Protein AF-A0A2V8RZW5-F1 (afdb_monomer)

Nearest PDB structures (foldseek):
  9hmf-assembly1_K  TM=6.976E-01  e=3.929E-01  Campylobacter jejuni
  3ro2-assembly1_A  TM=6.732E-01  e=6.357E-01  Mus musculus
  4wnf-assembly1_A  TM=7.060E-01  e=2.117E+00  Homo sapiens
  4gyo-assembly3_B  TM=5.731E-01  e=1.923E+00  Bacillus subtilis subsp. subtilis str. 168

Radius of gyration: 29.84 Å; Cα contacts (8 Å, |Δi|>4): 258; chains: 1; bounding box: 108×41×45 Å

Mean predicted aligned error: 7.38 Å

Secondary structure (DSSP, 8-state):
--SSHHHHHHHHHHHHHHHHHHHHSSS---------PPPPHHHHHHHHHHHHHTT--SSHHHHHHHHHHHHSTTSHHHHHHHHHHHHHHHHHHHHHHHHH----HHHHHHHHHHHHHHHHHHTTSS--TTHHHHHHHHHHHHHHTT-HHHHHHHHHHHHHHTTT--EEEES-SS--S-GGG---EEEEHHHHHHHHHHHHHTT--HHHHHHHHHHHHHHHHHT--

Foldseek 3Di:
DPPVVVVVVVVVVVVVVVVVVVVVVVPPPDPPPPPPPDDDLVRLLVQLVVVLPVLDLDCRSVVSLVCSLVVPPQDPSVLVSLLSNLVSLQQSQVSCCPVVVDHDLVSLVSSLVSLVVSCVDVVPGDDCQCVLVSLLSNLLSCLVVVVLVVSLVSLVVSLVCCVVHQKDAPQASGDDPDPLRGLGDIDGSNVLSVVLVVCSVVPHHSVRSRVVSSVVSNVVSVVVD

Solvent-accessible surface area (backbone atoms only — not comparable to full-atom values): 12294 Å² total; per-residue (Å²): 142,74,76,72,64,64,58,56,57,61,52,51,56,55,53,54,53,56,54,57,58,59,61,63,68,68,76,70,70,75,87,67,71,77,76,76,73,77,77,50,55,66,58,40,38,52,54,16,52,51,39,58,70,65,74,60,76,68,62,61,30,53,53,32,19,53,47,25,36,69,77,33,65,93,38,72,48,18,53,51,24,38,48,50,47,13,52,43,28,43,42,43,32,37,51,34,36,71,77,67,72,39,84,50,73,64,30,34,52,50,13,37,53,33,28,48,54,36,45,73,52,27,73,83,37,88,84,45,88,52,51,30,47,37,28,51,52,35,23,52,37,25,34,70,70,69,37,54,69,59,18,49,56,32,33,56,52,24,48,64,38,19,82,82,34,49,62,31,79,37,51,46,89,61,72,68,93,52,75,88,58,56,49,67,45,77,40,52,33,50,62,53,34,52,54,51,46,50,42,51,78,70,70,54,48,51,84,51,42,53,60,52,51,44,54,49,51,42,52,57,48,64,77,74,110

pLDDT: mean 90.58, std 15.13, range [48.31, 98.75]

Structure (mmCIF, N/CA/C/O backbone):
data_AF-A0A2V8RZW5-F1
#
_entry.id   AF-A0A2V8RZW5-F1
#
loop_
_atom_site.group_PDB
_atom_site.id
_atom_site.type_symbol
_atom_site.label_atom_id
_atom_site.label_alt_id
_atom_site.label_comp_id
_atom_site.label_asym_id
_atom_site.label_entity_id
_atom_site.label_seq_id
_atom_site.pdbx_PDB_ins_code
_atom_site.Cartn_x
_atom_site.Cartn_y
_atom_site.Cartn_z
_atom_site.occupancy
_atom_site.B_iso_or_equiv
_atom_site.auth_seq_id
_atom_site.auth_comp_id
_atom_site.auth_asym_id
_atom_site.auth_atom_id
_atom_site.pdbx_PDB_model_num
ATOM 1 N N . MET A 1 1 ? 89.696 -27.498 -14.214 1.00 56.44 1 MET A N 1
ATOM 2 C CA . MET A 1 1 ? 88.328 -27.408 -13.646 1.00 56.44 1 MET A CA 1
ATOM 3 C C . MET A 1 1 ? 87.645 -26.038 -13.872 1.00 56.44 1 MET A C 1
ATOM 5 O O . MET A 1 1 ? 86.850 -25.627 -13.045 1.00 56.44 1 MET A O 1
ATOM 9 N N . LYS A 1 2 ? 87.909 -25.322 -14.988 1.00 55.09 2 LYS A N 1
ATOM 10 C CA . LYS A 1 2 ? 87.278 -24.015 -15.320 1.00 55.09 2 LYS A CA 1
ATOM 11 C C . LYS A 1 2 ? 86.393 -24.029 -16.583 1.00 55.09 2 LYS A C 1
ATOM 13 O O . LYS A 1 2 ? 85.731 -23.042 -16.864 1.00 55.09 2 LYS A O 1
ATOM 18 N N . LEU A 1 3 ? 86.350 -25.137 -17.332 1.00 48.31 3 LEU A N 1
ATOM 19 C CA . LEU A 1 3 ? 85.582 -25.226 -18.585 1.00 48.31 3 LEU A CA 1
ATOM 20 C C . LEU A 1 3 ? 84.109 -25.641 -18.407 1.00 48.31 3 LEU A C 1
ATOM 22 O O . LEU A 1 3 ? 83.312 -25.401 -19.306 1.00 48.31 3 LEU A O 1
ATOM 26 N N . GLN A 1 4 ? 83.716 -26.209 -17.260 1.00 49.88 4 GLN A N 1
ATOM 27 C CA . GLN A 1 4 ? 82.328 -26.642 -17.039 1.00 49.88 4 GLN A CA 1
ATOM 28 C C . GLN A 1 4 ? 81.383 -25.522 -16.565 1.00 49.88 4 GLN A C 1
ATOM 30 O O . GLN A 1 4 ? 80.179 -25.643 -16.766 1.00 49.88 4 GLN A O 1
ATOM 35 N N . SER A 1 5 ? 81.884 -24.405 -16.012 1.00 52.66 5 SER A N 1
ATOM 36 C CA . SER A 1 5 ? 80.999 -23.321 -15.545 1.00 52.66 5 SER A CA 1
ATOM 37 C C . SER A 1 5 ? 80.512 -22.399 -16.672 1.00 52.66 5 SER A C 1
ATOM 39 O O . SER A 1 5 ? 79.404 -21.882 -16.597 1.00 52.66 5 SER A O 1
ATOM 41 N N . GLN A 1 6 ? 81.274 -22.245 -17.763 1.00 54.97 6 GLN A N 1
ATOM 42 C CA . GLN A 1 6 ? 80.900 -21.343 -18.865 1.00 54.97 6 GLN A CA 1
ATOM 43 C C . GLN A 1 6 ? 79.816 -21.900 -19.805 1.00 54.97 6 GLN A C 1
ATOM 45 O O . GLN A 1 6 ? 79.172 -21.124 -20.512 1.00 54.97 6 GLN A O 1
ATOM 50 N N . GLN A 1 7 ? 79.585 -23.219 -19.832 1.00 54.03 7 GLN A N 1
ATOM 51 C CA . GLN A 1 7 ? 78.495 -23.795 -20.633 1.00 54.03 7 GLN A CA 1
ATOM 52 C C . GLN A 1 7 ? 77.131 -23.731 -19.929 1.00 54.03 7 GLN A C 1
ATOM 54 O O . GLN A 1 7 ? 76.115 -23.578 -20.605 1.00 54.03 7 GLN A O 1
ATOM 59 N N . LEU A 1 8 ? 77.096 -23.752 -18.592 1.00 52.41 8 LEU A N 1
ATOM 60 C CA . LEU A 1 8 ? 75.850 -23.640 -17.824 1.00 52.41 8 LEU A CA 1
ATOM 61 C C . LEU A 1 8 ? 75.234 -22.232 -17.906 1.00 52.41 8 LEU A C 1
ATOM 63 O O . LEU A 1 8 ? 74.021 -22.106 -18.073 1.00 52.41 8 LEU A O 1
ATOM 67 N N . GLU A 1 9 ? 76.051 -21.174 -17.910 1.00 50.31 9 GLU A N 1
ATOM 68 C CA . GLU A 1 9 ? 75.549 -19.793 -18.017 1.00 50.31 9 GLU A CA 1
ATOM 69 C C . GLU A 1 9 ? 74.939 -19.481 -19.394 1.00 50.31 9 GLU A C 1
ATOM 71 O O . GLU A 1 9 ? 73.949 -18.756 -19.495 1.00 50.31 9 GLU A O 1
ATOM 76 N N . ARG A 1 10 ? 75.459 -20.084 -20.472 1.00 52.94 10 ARG A N 1
ATOM 77 C CA . ARG A 1 10 ? 74.934 -19.860 -21.831 1.00 52.94 10 ARG A CA 1
ATOM 78 C C . ARG A 1 10 ? 73.592 -20.559 -22.079 1.00 52.94 10 ARG A C 1
ATOM 80 O O . ARG A 1 10 ? 72.799 -20.060 -22.879 1.00 52.94 10 ARG A O 1
ATOM 87 N N . CYS A 1 11 ? 73.311 -21.666 -21.385 1.00 51.44 11 CYS A N 1
ATOM 88 C CA . CYS A 1 11 ? 72.005 -22.333 -21.435 1.00 51.44 11 CYS A CA 1
ATOM 89 C C . CYS A 1 11 ? 70.936 -21.583 -20.625 1.00 51.44 11 CYS A C 1
ATOM 91 O O . CYS A 1 11 ? 69.806 -21.449 -21.094 1.00 51.44 11 CYS A O 1
ATOM 93 N N . ALA A 1 12 ? 71.293 -21.025 -19.463 1.00 54.59 12 ALA A N 1
ATOM 94 C CA . ALA A 1 12 ? 70.355 -20.291 -18.609 1.00 54.59 12 ALA A CA 1
ATOM 95 C C . ALA A 1 12 ? 69.818 -19.008 -19.274 1.00 54.59 12 ALA A C 1
ATOM 97 O O . ALA A 1 12 ? 68.619 -18.737 -19.226 1.00 54.59 12 ALA A O 1
ATOM 98 N N . VAL A 1 13 ? 70.675 -18.254 -19.973 1.00 55.78 13 VAL A N 1
ATOM 99 C CA . VAL A 1 13 ? 70.285 -16.994 -20.636 1.00 55.78 13 VAL A CA 1
ATOM 100 C C . VAL A 1 13 ? 69.329 -17.233 -21.816 1.00 55.78 13 VAL A C 1
ATOM 102 O O . VAL A 1 13 ? 68.396 -16.459 -22.024 1.00 55.78 13 VAL A O 1
ATOM 105 N N . ARG A 1 14 ? 69.503 -18.329 -22.571 1.00 54.22 14 ARG A N 1
ATOM 106 C CA . ARG A 1 14 ? 68.618 -18.670 -23.704 1.00 54.22 14 ARG A CA 1
ATOM 107 C C . ARG A 1 14 ? 67.254 -19.202 -23.253 1.00 54.22 14 ARG A C 1
ATOM 109 O O . ARG A 1 14 ? 66.258 -18.918 -23.914 1.00 54.22 14 ARG A O 1
ATOM 116 N N . LEU A 1 15 ? 67.193 -19.906 -22.119 1.00 53.22 15 LEU A N 1
ATOM 117 C CA . LEU A 1 15 ? 65.934 -20.379 -21.533 1.00 53.22 15 LEU A CA 1
ATOM 118 C C . LEU A 1 15 ? 65.092 -19.216 -20.975 1.00 53.22 15 LEU A C 1
ATOM 120 O O . LEU A 1 15 ? 63.878 -19.192 -21.165 1.00 53.22 15 LEU A O 1
ATOM 124 N N . PHE A 1 16 ? 65.732 -18.209 -20.366 1.00 54.81 16 PHE A N 1
ATOM 125 C CA . PHE A 1 16 ? 65.048 -17.010 -19.863 1.00 54.81 16 PHE A CA 1
ATOM 126 C C . PHE A 1 16 ? 64.481 -16.117 -20.980 1.00 54.81 16 PHE A C 1
ATOM 128 O O . PHE A 1 16 ? 63.370 -15.605 -20.849 1.00 54.81 16 PHE A O 1
ATOM 135 N N . LEU A 1 17 ? 65.191 -15.969 -22.104 1.00 54.22 17 LEU A N 1
ATOM 136 C CA . LEU A 1 17 ? 64.702 -15.200 -23.257 1.00 54.22 17 LEU A CA 1
ATOM 137 C C . LEU A 1 17 ? 63.527 -15.884 -23.976 1.00 54.22 17 LEU A C 1
ATOM 139 O O . LEU A 1 17 ? 62.598 -15.201 -24.402 1.00 54.22 17 LEU A O 1
ATOM 143 N N . ALA A 1 18 ? 63.514 -17.218 -24.058 1.00 54.03 18 ALA A N 1
ATOM 144 C CA . ALA A 1 18 ? 62.390 -17.957 -24.638 1.00 54.03 18 ALA A CA 1
ATOM 145 C C . ALA A 1 18 ? 61.124 -17.896 -23.757 1.00 54.03 18 ALA A C 1
ATOM 147 O O . ALA A 1 18 ? 60.017 -17.781 -24.285 1.00 54.03 18 ALA A O 1
ATOM 148 N N . LEU A 1 19 ? 61.273 -17.898 -22.425 1.00 53.72 19 LEU A N 1
ATOM 149 C CA . LEU A 1 19 ? 60.144 -17.747 -21.497 1.00 53.72 19 LEU A CA 1
ATOM 150 C C . LEU A 1 19 ? 59.543 -16.330 -21.532 1.00 53.72 19 LEU A C 1
ATOM 152 O O . LEU A 1 19 ? 58.326 -16.174 -21.449 1.00 53.72 19 LEU A O 1
ATOM 156 N N . ALA A 1 20 ? 60.377 -15.299 -21.705 1.00 54.19 20 ALA A N 1
ATOM 157 C CA . ALA A 1 20 ? 59.926 -13.908 -21.787 1.00 54.19 20 ALA A CA 1
ATOM 158 C C . ALA A 1 20 ? 59.124 -13.605 -23.069 1.00 54.19 20 ALA A C 1
ATOM 160 O O . ALA A 1 20 ? 58.205 -12.790 -23.035 1.00 54.19 20 ALA A O 1
ATOM 161 N N . VAL A 1 21 ? 59.423 -14.283 -24.184 1.00 54.19 21 VAL A N 1
ATOM 162 C CA . VAL A 1 21 ? 58.677 -14.134 -25.451 1.00 54.19 21 VAL A CA 1
ATOM 163 C C . VAL A 1 21 ? 57.368 -14.936 -25.447 1.00 54.19 21 VAL A C 1
ATOM 165 O O . VAL A 1 21 ? 56.387 -14.504 -26.048 1.00 54.19 21 VAL A O 1
ATOM 168 N N . LEU A 1 22 ? 57.292 -16.058 -24.719 1.00 50.09 22 LEU A N 1
ATOM 169 C CA . LEU A 1 22 ? 56.023 -16.780 -24.550 1.00 50.09 22 LEU A CA 1
ATOM 170 C C . LEU A 1 22 ? 55.043 -16.050 -23.612 1.00 50.09 22 LEU A C 1
ATOM 172 O O . LEU A 1 22 ? 53.833 -16.183 -23.781 1.00 50.09 22 LEU A O 1
ATOM 176 N N . LEU A 1 23 ? 55.539 -15.253 -22.655 1.00 49.91 23 LEU A N 1
ATOM 177 C CA . LEU A 1 23 ? 54.688 -14.489 -21.734 1.00 49.91 23 LEU A CA 1
ATOM 178 C C . LEU A 1 23 ? 54.050 -13.242 -22.374 1.00 49.91 23 LEU A C 1
ATOM 180 O O . LEU A 1 23 ? 53.004 -12.792 -21.912 1.00 49.91 23 LEU A O 1
ATOM 184 N N . THR A 1 24 ? 54.637 -12.681 -23.436 1.00 52.97 24 THR A N 1
ATOM 185 C CA . THR A 1 24 ? 54.107 -11.475 -24.100 1.00 52.97 24 THR A CA 1
ATOM 186 C C . THR A 1 24 ? 53.037 -11.767 -25.154 1.00 52.97 24 THR A C 1
ATOM 188 O O . THR A 1 24 ? 52.254 -10.877 -25.476 1.00 52.97 24 THR A O 1
ATOM 191 N N . LEU A 1 25 ? 52.925 -13.008 -25.643 1.00 50.97 25 LEU A N 1
ATOM 192 C CA . LEU A 1 25 ? 51.913 -13.398 -26.639 1.00 50.97 25 LEU A CA 1
ATOM 193 C C . LEU A 1 25 ? 50.563 -13.835 -26.038 1.00 50.97 25 LEU A C 1
ATOM 195 O O . LEU A 1 25 ? 49.585 -13.951 -26.770 1.00 50.97 25 LEU A O 1
ATOM 199 N N . VAL A 1 26 ? 50.468 -14.031 -24.717 1.00 54.16 26 VAL A N 1
ATOM 200 C CA . VAL A 1 26 ? 49.215 -14.447 -24.046 1.00 54.16 26 VAL A CA 1
ATOM 201 C C . VAL A 1 26 ? 48.355 -13.250 -23.594 1.00 54.16 26 VAL A C 1
ATOM 203 O O . VAL A 1 26 ? 47.183 -13.415 -23.267 1.00 54.16 26 VAL A O 1
ATOM 206 N N . VAL A 1 27 ? 48.875 -12.018 -23.652 1.00 56.91 27 VAL A N 1
ATOM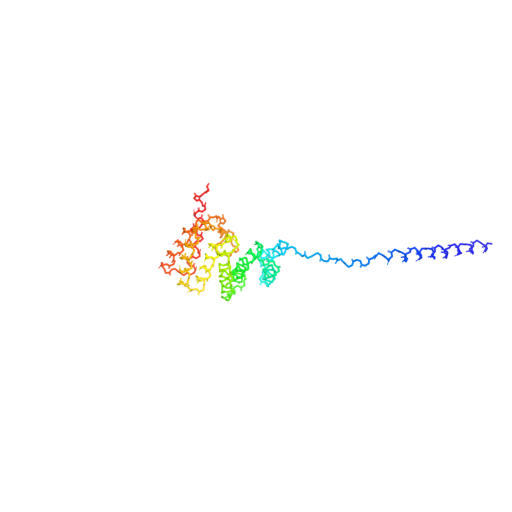 207 C CA . VAL A 1 27 ? 48.165 -10.793 -23.213 1.00 56.91 27 VAL A CA 1
ATOM 208 C C . VAL A 1 27 ? 47.617 -9.982 -24.401 1.00 56.91 27 VAL A C 1
ATOM 210 O O . VAL A 1 27 ? 47.544 -8.760 -24.366 1.00 56.91 27 VAL A O 1
ATOM 213 N N . GLN A 1 28 ? 47.219 -10.657 -25.482 1.00 57.69 28 GLN A N 1
ATOM 214 C CA . GLN A 1 28 ? 46.375 -10.075 -26.540 1.00 57.69 28 GLN A CA 1
ATOM 215 C C . GLN A 1 28 ? 44.994 -10.744 -26.593 1.00 57.69 28 GLN A C 1
ATOM 217 O O . GLN A 1 28 ? 44.350 -10.819 -27.640 1.00 57.69 28 GLN A O 1
ATOM 222 N N . GLY A 1 29 ? 44.520 -11.233 -25.442 1.00 61.03 29 GLY A N 1
ATOM 223 C CA . GLY A 1 29 ? 43.114 -11.567 -25.255 1.00 61.03 29 GLY A CA 1
ATOM 224 C C . GLY A 1 29 ? 42.285 -10.302 -25.442 1.00 61.03 29 GLY A C 1
ATOM 225 O O . GLY A 1 29 ? 42.377 -9.383 -24.637 1.00 61.03 29 GLY A O 1
ATOM 226 N N . ALA A 1 30 ? 41.540 -10.253 -26.544 1.00 62.03 30 ALA A N 1
ATOM 227 C CA . ALA A 1 30 ? 40.689 -9.149 -26.951 1.00 62.03 30 ALA A CA 1
ATOM 228 C C . ALA A 1 30 ? 39.976 -8.484 -25.760 1.00 62.03 30 ALA A C 1
ATOM 230 O O . ALA A 1 30 ? 39.208 -9.140 -25.053 1.00 62.03 30 ALA A O 1
ATOM 231 N N . ASP A 1 31 ? 40.178 -7.171 -25.605 1.00 64.31 31 ASP A N 1
ATOM 232 C CA . ASP A 1 31 ? 39.372 -6.267 -24.777 1.00 64.31 31 ASP A CA 1
ATOM 233 C C . ASP A 1 31 ? 37.932 -6.201 -25.319 1.00 64.31 31 ASP A C 1
ATOM 235 O O . ASP A 1 31 ? 37.429 -5.175 -25.789 1.00 64.31 31 ASP A O 1
ATOM 239 N N . ALA A 1 32 ? 37.224 -7.326 -25.282 1.00 70.38 32 ALA A N 1
ATOM 240 C CA . ALA A 1 32 ? 35.791 -7.360 -25.448 1.00 70.38 32 ALA A CA 1
ATOM 241 C C . ALA A 1 32 ? 35.204 -6.734 -24.184 1.00 70.38 32 ALA A C 1
ATOM 243 O O . ALA A 1 32 ? 34.908 -7.433 -23.214 1.00 70.38 32 ALA A O 1
ATOM 244 N N . LYS A 1 33 ? 35.065 -5.398 -24.186 1.00 76.94 33 LYS A N 1
ATOM 245 C CA . LYS A 1 33 ? 34.338 -4.661 -23.144 1.00 76.94 33 LYS A CA 1
ATOM 246 C C . LYS A 1 33 ? 33.058 -5.445 -22.865 1.00 76.94 33 LYS A C 1
ATOM 248 O O . LYS A 1 33 ? 32.258 -5.590 -23.798 1.00 76.94 33 LYS A O 1
ATOM 253 N N . PRO A 1 34 ? 32.864 -5.986 -21.649 1.00 75.25 34 PRO A N 1
ATOM 254 C CA . PRO A 1 34 ? 31.716 -6.825 -21.370 1.00 75.25 34 PRO A CA 1
ATOM 255 C C . PRO A 1 34 ? 30.477 -6.018 -21.737 1.00 75.25 34 PRO A C 1
ATOM 257 O O . PRO A 1 34 ? 30.227 -4.954 -21.164 1.00 75.25 34 PRO A O 1
ATOM 260 N N . ARG A 1 35 ? 29.738 -6.477 -22.757 1.00 78.12 35 ARG A N 1
ATOM 261 C CA . ARG A 1 35 ? 28.453 -5.878 -23.116 1.00 78.12 35 ARG A CA 1
ATOM 262 C C . ARG A 1 35 ? 27.588 -6.026 -21.876 1.00 78.12 35 ARG A C 1
ATOM 264 O O . ARG A 1 35 ? 27.104 -7.122 -21.600 1.00 78.12 35 ARG A O 1
ATOM 271 N N . LYS A 1 36 ? 27.435 -4.941 -21.110 1.00 84.69 36 LYS A N 1
ATOM 272 C CA . LYS A 1 36 ? 26.504 -4.882 -19.985 1.00 84.69 36 LYS A CA 1
ATOM 273 C C . LYS A 1 36 ? 25.130 -5.199 -20.561 1.00 84.69 36 LYS A C 1
ATOM 275 O O . LYS A 1 36 ? 24.532 -4.357 -21.232 1.00 84.69 36 LYS A O 1
ATOM 280 N N . ARG A 1 37 ? 24.678 -6.445 -20.389 1.00 89.38 37 ARG A N 1
ATOM 281 C CA . ARG A 1 37 ? 23.317 -6.839 -20.747 1.00 89.38 37 ARG A CA 1
ATOM 282 C C . ARG A 1 37 ? 22.394 -5.894 -19.987 1.00 89.38 37 ARG A C 1
ATOM 284 O O . ARG A 1 37 ? 22.541 -5.744 -18.775 1.00 89.38 37 ARG A O 1
ATOM 291 N N . ARG A 1 38 ? 21.516 -5.198 -20.713 1.00 92.75 38 ARG A N 1
ATOM 292 C CA . ARG A 1 38 ? 20.490 -4.364 -20.083 1.00 92.75 38 ARG A CA 1
ATOM 293 C C . ARG A 1 38 ? 19.627 -5.276 -19.213 1.00 92.75 38 ARG A C 1
ATOM 295 O O . ARG A 1 38 ? 19.296 -6.378 -19.648 1.00 92.75 38 ARG A O 1
ATOM 302 N N . ALA A 1 39 ? 19.321 -4.829 -17.999 1.00 95.50 39 ALA A N 1
ATOM 303 C CA . ALA A 1 39 ? 18.423 -5.557 -17.116 1.00 95.50 39 ALA A CA 1
ATOM 304 C C . ALA A 1 39 ? 17.040 -5.685 -17.772 1.00 95.50 39 ALA A C 1
ATOM 306 O O . ALA A 1 39 ? 16.607 -4.781 -18.491 1.00 95.50 39 ALA A O 1
ATOM 307 N N . THR A 1 40 ? 16.366 -6.810 -17.552 1.00 97.56 40 THR A N 1
ATOM 308 C CA . THR A 1 40 ? 14.957 -6.980 -17.935 1.00 97.56 40 THR A CA 1
ATOM 309 C C . THR A 1 40 ? 14.035 -6.324 -16.902 1.00 97.56 40 THR A C 1
ATOM 311 O O . THR A 1 40 ? 14.450 -6.095 -15.765 1.00 97.56 40 THR A O 1
ATOM 314 N N . ALA A 1 41 ? 12.770 -6.074 -17.265 1.00 97.75 41 ALA A N 1
ATOM 315 C CA . ALA A 1 41 ? 11.768 -5.520 -16.348 1.00 97.75 41 ALA A CA 1
ATOM 316 C C . ALA A 1 41 ? 11.650 -6.347 -15.055 1.00 97.75 41 ALA A C 1
ATOM 318 O O . ALA A 1 41 ? 11.767 -5.800 -13.958 1.00 97.75 41 ALA A O 1
ATOM 319 N N . GLY A 1 42 ? 11.543 -7.675 -15.184 1.00 98.19 42 GLY A N 1
ATOM 320 C CA . GLY A 1 42 ? 11.510 -8.600 -14.049 1.00 98.19 42 GLY A CA 1
ATOM 321 C C . GLY A 1 42 ? 12.768 -8.560 -13.175 1.00 98.19 42 GLY A C 1
ATOM 322 O O . GLY A 1 42 ? 12.661 -8.576 -11.951 1.00 98.19 42 GLY A O 1
ATOM 323 N N . GLN A 1 43 ? 13.963 -8.443 -13.767 1.00 98.00 43 GLN A N 1
ATOM 324 C CA . GLN A 1 43 ? 15.205 -8.296 -12.993 1.00 98.00 43 GLN A CA 1
ATOM 325 C C . GLN A 1 43 ? 15.224 -6.981 -12.207 1.00 98.00 43 GLN A C 1
ATOM 327 O O . GLN A 1 43 ? 15.553 -6.981 -11.021 1.00 98.00 43 GLN A O 1
ATOM 332 N N . SER A 1 44 ? 14.840 -5.870 -12.838 1.00 98.31 44 SER A N 1
ATOM 333 C CA . SER A 1 44 ? 14.759 -4.567 -12.173 1.00 98.31 44 SER A CA 1
ATOM 334 C C . SER A 1 44 ? 13.711 -4.554 -11.056 1.00 98.31 44 SER A C 1
ATOM 336 O O . SER A 1 44 ? 13.993 -4.061 -9.964 1.00 98.31 44 SER A O 1
ATOM 338 N N . LEU A 1 45 ? 12.536 -5.153 -11.281 1.00 98.44 45 LEU A N 1
ATOM 339 C CA . LEU A 1 45 ? 11.507 -5.287 -10.250 1.00 98.44 45 LEU A CA 1
ATOM 340 C C . LEU A 1 45 ? 11.982 -6.159 -9.086 1.00 98.44 45 LEU A C 1
ATOM 342 O O . LEU A 1 45 ? 11.768 -5.793 -7.934 1.00 98.44 45 LEU A O 1
ATOM 346 N N . SER A 1 46 ? 12.668 -7.270 -9.359 1.00 98.25 46 SER A N 1
ATOM 347 C CA . SER A 1 46 ? 13.208 -8.141 -8.311 1.00 98.25 46 SER A CA 1
ATOM 348 C C . SER A 1 46 ? 14.178 -7.400 -7.389 1.00 98.25 46 SER A C 1
ATOM 350 O O . SER A 1 46 ? 14.146 -7.618 -6.180 1.00 98.25 46 SER A O 1
ATOM 352 N N . VAL A 1 47 ? 15.020 -6.514 -7.932 1.00 97.88 47 VAL A N 1
ATOM 353 C CA . VAL A 1 47 ? 15.917 -5.670 -7.124 1.00 97.88 47 VAL A CA 1
ATOM 354 C C . VAL A 1 47 ? 15.116 -4.676 -6.281 1.00 97.88 47 VAL A C 1
ATOM 356 O O . VAL A 1 47 ? 15.400 -4.514 -5.095 1.00 97.88 47 VAL A O 1
ATOM 359 N N . ALA A 1 48 ? 14.086 -4.048 -6.855 1.00 98.06 48 ALA A N 1
ATOM 360 C CA . ALA A 1 48 ? 13.223 -3.121 -6.124 1.00 98.06 48 ALA A CA 1
ATOM 361 C C . ALA A 1 48 ? 12.483 -3.806 -4.960 1.00 98.06 48 ALA A C 1
ATOM 363 O O . ALA A 1 48 ? 12.483 -3.298 -3.838 1.00 98.06 48 ALA A O 1
ATOM 364 N N . LEU A 1 49 ? 11.919 -4.993 -5.203 1.00 97.94 49 LEU A N 1
ATOM 365 C CA . LEU A 1 49 ? 11.235 -5.803 -4.192 1.00 97.94 49 LEU A CA 1
ATOM 366 C C . LEU A 1 49 ? 12.192 -6.306 -3.105 1.00 97.94 49 LEU A C 1
ATOM 368 O O . LEU A 1 49 ? 11.814 -6.351 -1.936 1.00 97.94 49 LEU A O 1
ATOM 372 N N . PHE A 1 50 ? 13.435 -6.645 -3.457 1.00 97.81 50 PHE A N 1
ATOM 373 C CA . PHE A 1 50 ? 14.460 -6.982 -2.469 1.00 97.81 50 PHE A CA 1
ATOM 374 C C . PHE A 1 50 ? 14.706 -5.813 -1.504 1.00 97.81 50 PHE A C 1
ATOM 376 O O . PHE A 1 50 ? 14.644 -6.003 -0.291 1.00 97.81 50 PHE A O 1
ATOM 383 N N . SER A 1 51 ? 14.896 -4.595 -2.024 1.00 97.31 51 SER A N 1
ATOM 384 C CA . SER A 1 51 ? 15.062 -3.393 -1.192 1.00 97.31 51 SER A CA 1
ATOM 385 C C . SER A 1 51 ? 13.809 -3.037 -0.385 1.00 97.31 51 SER A C 1
ATOM 387 O O . SER A 1 51 ? 13.917 -2.578 0.745 1.00 97.31 51 SER A O 1
ATOM 389 N N . TYR A 1 52 ? 12.612 -3.265 -0.930 1.00 97.00 52 TYR A N 1
ATOM 390 C CA . TYR A 1 52 ? 11.351 -3.085 -0.202 1.00 97.00 52 TYR A CA 1
ATOM 391 C C . TYR A 1 52 ? 11.238 -4.027 1.010 1.00 97.00 52 TYR A C 1
ATOM 393 O O . TYR A 1 52 ? 10.752 -3.630 2.070 1.00 97.00 52 TYR A O 1
ATOM 401 N N . ASN A 1 53 ? 11.694 -5.273 0.865 1.00 96.19 53 ASN A N 1
ATOM 402 C CA . ASN A 1 53 ? 11.573 -6.303 1.897 1.00 96.19 53 ASN A CA 1
ATOM 403 C C . ASN A 1 53 ? 12.670 -6.256 2.969 1.00 96.19 53 ASN A C 1
ATOM 405 O O . ASN A 1 53 ? 12.520 -6.919 3.991 1.00 96.19 53 ASN A O 1
ATOM 409 N N . SER A 1 54 ? 13.742 -5.480 2.781 1.00 96.44 54 SER A N 1
ATOM 410 C CA . SER A 1 54 ? 14.852 -5.403 3.740 1.00 96.44 54 SER A CA 1
ATOM 411 C C . SER A 1 54 ? 14.592 -4.488 4.944 1.00 96.44 54 SER A C 1
ATOM 413 O O . SER A 1 54 ? 15.500 -4.286 5.746 1.00 96.44 54 SER A O 1
ATOM 415 N N . ASP A 1 55 ? 13.395 -3.894 5.059 1.00 93.50 55 ASP A N 1
ATOM 416 C CA . ASP A 1 55 ? 13.057 -2.842 6.038 1.00 93.50 55 ASP A CA 1
ATOM 417 C C . ASP A 1 55 ? 14.043 -1.657 6.052 1.00 93.50 55 ASP A C 1
ATOM 419 O O . ASP A 1 55 ? 14.140 -0.923 7.043 1.00 93.50 55 ASP A O 1
ATOM 423 N N . ASP A 1 56 ? 14.788 -1.464 4.962 1.00 94.44 56 ASP A N 1
ATOM 424 C CA . ASP A 1 56 ? 15.641 -0.298 4.802 1.00 94.44 56 ASP A CA 1
ATOM 425 C C . ASP A 1 56 ? 14.737 0.919 4.593 1.00 94.44 56 ASP A C 1
ATOM 427 O O . ASP A 1 56 ? 13.844 0.895 3.753 1.00 94.44 56 ASP A O 1
ATOM 431 N N . ILE A 1 57 ? 14.953 1.974 5.380 1.00 96.62 57 ILE A N 1
ATOM 432 C CA . ILE A 1 57 ? 14.204 3.233 5.291 1.00 96.62 57 ILE A CA 1
ATOM 433 C C . ILE A 1 57 ? 14.903 4.270 4.403 1.00 96.62 57 ILE A C 1
ATOM 435 O O . ILE A 1 57 ? 14.469 5.425 4.359 1.00 96.62 57 ILE A O 1
ATOM 439 N N . SER A 1 58 ? 15.985 3.905 3.711 1.00 97.06 58 SER A N 1
ATOM 440 C CA . SER A 1 58 ? 16.630 4.739 2.693 1.00 97.06 58 SER A CA 1
ATOM 441 C C . SER A 1 58 ? 15.701 4.998 1.494 1.00 97.06 58 SER A C 1
ATOM 443 O O . SER A 1 58 ? 14.538 4.602 1.474 1.00 97.06 58 SER A O 1
ATOM 445 N N . ASP A 1 59 ? 16.175 5.700 0.466 1.00 97.94 59 ASP A N 1
ATOM 446 C CA . ASP A 1 59 ? 15.405 5.891 -0.776 1.00 97.94 59 ASP A CA 1
ATOM 447 C C . ASP A 1 59 ? 15.821 4.909 -1.882 1.00 97.94 59 ASP A C 1
ATOM 449 O O . ASP A 1 59 ? 15.524 5.127 -3.058 1.00 97.94 59 ASP A O 1
ATOM 453 N N . ILE A 1 60 ? 16.520 3.818 -1.538 1.00 97.88 60 ILE A N 1
ATOM 454 C CA . ILE A 1 60 ? 16.957 2.818 -2.522 1.00 97.88 60 ILE A CA 1
ATOM 455 C C . ILE A 1 60 ? 15.745 2.162 -3.191 1.00 97.88 60 ILE A C 1
ATOM 457 O O . ILE A 1 60 ? 15.660 2.190 -4.417 1.00 97.88 60 ILE A O 1
ATOM 461 N N . ALA A 1 61 ? 14.781 1.644 -2.420 1.00 98.06 61 ALA A N 1
ATOM 462 C CA . ALA A 1 61 ? 13.583 1.010 -2.981 1.00 98.06 61 ALA A CA 1
ATOM 463 C C . ALA A 1 61 ? 12.794 1.972 -3.889 1.00 98.06 61 ALA A C 1
ATOM 465 O O . ALA A 1 61 ? 12.410 1.594 -4.993 1.00 98.06 61 ALA A O 1
ATOM 466 N N . VAL A 1 62 ? 12.645 3.240 -3.478 1.00 98.50 62 VAL A N 1
ATOM 467 C CA . VAL A 1 62 ? 11.993 4.295 -4.279 1.00 98.50 62 VAL A CA 1
ATOM 468 C C . VAL A 1 62 ? 12.666 4.442 -5.642 1.00 98.50 62 VAL A C 1
ATOM 470 O O . VAL A 1 62 ? 11.995 4.353 -6.669 1.00 98.50 62 VAL A O 1
ATOM 473 N N . LYS A 1 63 ? 13.993 4.616 -5.666 1.00 98.50 63 LYS A N 1
ATOM 474 C CA . LYS A 1 63 ? 14.762 4.775 -6.911 1.00 98.50 63 LYS A CA 1
ATOM 475 C C . LYS A 1 63 ? 14.634 3.552 -7.819 1.00 98.50 63 LYS A C 1
ATOM 477 O O . LYS A 1 63 ? 14.514 3.702 -9.035 1.00 98.50 63 LYS A O 1
ATOM 482 N N . GLN A 1 64 ? 14.642 2.349 -7.244 1.00 98.56 64 GLN A N 1
ATOM 483 C CA . GLN A 1 64 ? 14.502 1.109 -8.009 1.00 98.56 64 GLN A CA 1
ATOM 484 C C . GLN A 1 64 ? 13.092 0.964 -8.599 1.00 98.56 64 GLN A C 1
ATOM 486 O O . GLN A 1 64 ? 12.969 0.712 -9.796 1.00 98.56 64 GLN A O 1
ATOM 491 N N . PHE A 1 65 ? 12.026 1.219 -7.831 1.00 98.69 65 PHE A N 1
ATOM 492 C CA . PHE A 1 65 ? 10.660 1.202 -8.370 1.00 98.69 65 PHE A CA 1
ATOM 493 C C . PHE A 1 65 ? 10.452 2.263 -9.454 1.00 98.69 65 PHE A C 1
ATOM 495 O O . PHE A 1 65 ? 9.934 1.948 -10.523 1.00 98.69 65 PHE A O 1
ATOM 502 N N . GLN A 1 66 ? 10.921 3.495 -9.237 1.00 98.69 66 GLN A N 1
ATOM 503 C CA . GLN A 1 66 ? 10.868 4.555 -10.251 1.00 98.69 66 GLN A CA 1
ATOM 504 C C . GLN A 1 66 ? 11.612 4.159 -11.532 1.00 98.69 66 GLN A C 1
ATOM 506 O O . GLN A 1 66 ? 11.139 4.446 -12.631 1.00 98.69 66 GLN A O 1
ATOM 511 N N . THR A 1 67 ? 12.738 3.452 -11.411 1.00 98.38 67 THR A N 1
ATOM 512 C CA . THR A 1 67 ? 13.471 2.908 -12.564 1.00 98.38 67 THR A CA 1
ATOM 513 C C . THR A 1 67 ? 12.617 1.902 -13.334 1.00 98.38 67 THR A C 1
ATOM 515 O O . THR A 1 67 ? 12.539 1.994 -14.556 1.00 98.38 67 THR A O 1
ATOM 518 N N . VAL A 1 68 ? 11.923 0.986 -12.648 1.00 98.56 68 VAL A N 1
ATOM 519 C CA . VAL A 1 68 ? 11.031 0.010 -13.302 1.00 98.56 68 VAL A CA 1
ATOM 520 C C . VAL A 1 68 ? 9.893 0.715 -14.047 1.00 98.56 68 VAL A C 1
ATOM 522 O O . VAL A 1 68 ? 9.668 0.443 -15.225 1.00 98.56 68 VAL A O 1
ATOM 525 N N . ILE A 1 69 ? 9.224 1.666 -13.386 1.00 98.50 69 ILE A N 1
ATOM 526 C CA . ILE A 1 69 ? 8.081 2.412 -13.940 1.00 98.50 69 ILE A CA 1
ATOM 527 C C . ILE A 1 69 ? 8.486 3.208 -15.188 1.00 98.50 69 ILE A C 1
ATOM 529 O O . ILE A 1 69 ? 7.733 3.264 -16.160 1.00 98.50 69 ILE A O 1
ATOM 533 N N . THR A 1 70 ? 9.670 3.826 -15.164 1.00 98.25 70 THR A N 1
ATOM 534 C CA . THR A 1 70 ? 10.150 4.706 -16.242 1.00 98.25 70 THR A CA 1
ATOM 535 C C . THR A 1 70 ? 10.786 3.950 -17.406 1.00 98.25 70 THR A C 1
ATOM 537 O O . THR A 1 70 ? 10.592 4.348 -18.552 1.00 98.25 70 THR A O 1
ATOM 540 N N . GLN A 1 71 ? 11.538 2.875 -17.148 1.00 98.12 71 GLN A N 1
ATOM 541 C CA . GLN A 1 71 ? 12.259 2.138 -18.194 1.00 98.12 71 GLN A CA 1
ATOM 542 C C . GLN A 1 71 ? 11.420 1.053 -18.872 1.00 98.12 71 GLN A C 1
ATOM 544 O O . GLN A 1 71 ? 11.711 0.697 -20.014 1.00 98.12 71 GLN A O 1
ATOM 549 N N . PHE A 1 72 ? 10.385 0.542 -18.201 1.00 97.81 72 PHE A N 1
ATOM 550 C CA . PHE A 1 72 ? 9.532 -0.534 -18.714 1.00 97.81 72 PHE A CA 1
ATOM 551 C C . PHE A 1 72 ? 8.038 -0.160 -18.670 1.00 97.81 72 PHE A C 1
ATOM 553 O O . PHE A 1 72 ? 7.229 -0.931 -18.145 1.00 97.81 72 PHE A O 1
ATOM 560 N N . PRO A 1 73 ? 7.629 1.016 -19.188 1.00 97.38 73 PRO A N 1
ATOM 561 C CA . PRO A 1 73 ? 6.241 1.460 -19.104 1.00 97.38 73 PRO A CA 1
ATOM 562 C C . PRO A 1 73 ? 5.298 0.482 -19.822 1.00 97.38 73 PRO A C 1
ATOM 564 O O . PRO A 1 73 ? 5.641 -0.079 -20.858 1.00 97.38 73 PRO A O 1
ATOM 567 N N . GLY A 1 74 ? 4.099 0.285 -19.267 1.00 95.38 74 GLY A N 1
ATOM 568 C CA . GLY A 1 74 ? 3.070 -0.592 -19.845 1.00 95.38 74 GLY A CA 1
ATOM 569 C C . GLY A 1 74 ? 3.275 -2.090 -19.586 1.00 95.38 74 GLY A C 1
ATOM 570 O O . GLY A 1 74 ? 2.442 -2.892 -19.993 1.00 95.38 74 GLY A O 1
ATOM 571 N N . THR A 1 75 ? 4.352 -2.479 -18.899 1.00 97.38 75 THR A N 1
ATOM 572 C CA . THR A 1 75 ? 4.560 -3.861 -18.443 1.00 97.38 75 THR A CA 1
ATOM 573 C C . THR A 1 75 ? 3.825 -4.135 -17.127 1.00 97.38 75 THR A C 1
ATOM 575 O O . THR A 1 75 ? 3.566 -3.213 -16.347 1.00 97.38 75 THR A O 1
ATOM 578 N N . GLN A 1 76 ? 3.545 -5.411 -16.839 1.00 97.62 76 GLN A N 1
ATOM 579 C CA . GLN A 1 76 ? 3.008 -5.836 -15.540 1.00 97.62 76 GLN A CA 1
ATOM 580 C C . GLN A 1 76 ? 3.962 -5.467 -14.393 1.00 97.62 76 GLN A C 1
ATOM 582 O O . GLN A 1 76 ? 3.530 -5.140 -13.285 1.00 97.62 76 GLN A O 1
ATOM 587 N N . GLU A 1 77 ? 5.269 -5.464 -14.647 1.00 98.31 77 GLU A N 1
ATOM 588 C CA . GLU A 1 77 ? 6.270 -5.064 -13.668 1.00 98.31 77 GLU A CA 1
ATOM 589 C C . GLU A 1 77 ? 6.204 -3.576 -13.329 1.00 98.31 77 GLU A C 1
ATOM 591 O O . GLU A 1 77 ? 6.386 -3.222 -12.167 1.00 98.31 77 GLU A O 1
ATOM 596 N N . ALA A 1 78 ? 5.907 -2.702 -14.295 1.00 98.31 78 ALA A N 1
ATOM 597 C CA . ALA A 1 78 ? 5.687 -1.280 -14.028 1.00 98.31 78 ALA A CA 1
ATOM 598 C C . ALA A 1 78 ? 4.392 -1.025 -13.243 1.00 98.31 78 ALA A C 1
ATOM 600 O O . ALA A 1 78 ? 4.367 -0.141 -12.385 1.00 98.31 78 ALA A O 1
ATOM 601 N N . GLU A 1 79 ? 3.336 -1.804 -13.489 1.00 98.12 79 GLU A N 1
ATOM 602 C CA . GLU A 1 79 ? 2.122 -1.784 -12.664 1.00 98.12 79 GLU A CA 1
ATOM 603 C C . GLU A 1 79 ? 2.433 -2.200 -11.219 1.00 98.12 79 GLU A C 1
ATOM 605 O O . GLU A 1 79 ? 2.127 -1.469 -10.274 1.00 98.12 79 GLU A O 1
ATOM 610 N N . THR A 1 80 ? 3.140 -3.321 -11.060 1.00 98.19 80 THR A N 1
ATOM 611 C CA . THR A 1 80 ? 3.608 -3.830 -9.762 1.00 98.19 80 THR A CA 1
ATOM 612 C C . THR A 1 80 ? 4.464 -2.801 -9.038 1.00 98.19 80 THR A C 1
ATOM 614 O O . THR A 1 80 ? 4.220 -2.484 -7.876 1.00 98.19 80 THR A O 1
ATOM 617 N N . ALA A 1 81 ? 5.444 -2.221 -9.727 1.00 98.56 81 ALA A N 1
ATOM 618 C CA . ALA A 1 81 ? 6.327 -1.218 -9.157 1.00 98.56 81 ALA A CA 1
ATOM 619 C C . ALA A 1 81 ? 5.573 0.037 -8.698 1.00 98.56 81 ALA A C 1
ATOM 621 O O . ALA A 1 81 ? 5.908 0.579 -7.649 1.00 98.56 81 ALA A O 1
ATOM 622 N N . GLN A 1 82 ? 4.553 0.488 -9.437 1.00 98.75 82 GLN A N 1
ATOM 623 C CA . GLN A 1 82 ? 3.743 1.646 -9.045 1.00 98.75 82 GLN A CA 1
ATOM 624 C C . GLN A 1 82 ? 2.960 1.379 -7.754 1.00 98.75 82 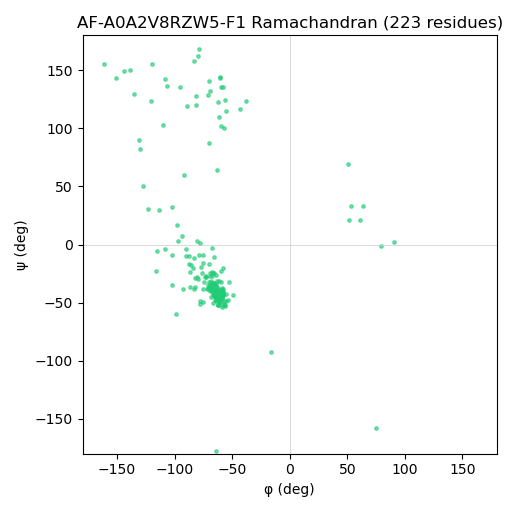GLN A C 1
ATOM 626 O O . GLN A 1 82 ? 2.959 2.227 -6.860 1.00 98.75 82 GLN A O 1
ATOM 631 N N . TYR A 1 83 ? 2.335 0.204 -7.635 1.00 98.56 83 TYR A N 1
ATOM 632 C CA . TYR A 1 83 ? 1.630 -0.185 -6.414 1.00 98.56 83 TYR A CA 1
ATOM 633 C C . TYR A 1 83 ? 2.592 -0.281 -5.218 1.00 98.56 83 TYR A C 1
ATOM 635 O O . TYR A 1 83 ? 2.400 0.383 -4.199 1.00 98.56 83 TYR A O 1
ATOM 643 N N . TYR A 1 84 ? 3.692 -1.028 -5.362 1.00 98.50 84 TYR A N 1
ATOM 644 C CA . TYR A 1 84 ? 4.650 -1.221 -4.269 1.00 98.50 84 TYR A CA 1
ATOM 645 C C . TYR A 1 84 ? 5.440 0.042 -3.908 1.00 98.50 84 TYR A C 1
ATOM 647 O O . TYR A 1 84 ? 5.864 0.171 -2.760 1.00 98.50 84 TYR A O 1
ATOM 655 N N . LEU A 1 85 ? 5.600 1.006 -4.820 1.00 98.75 85 LEU A N 1
ATOM 656 C CA . LEU A 1 85 ? 6.134 2.329 -4.490 1.00 98.75 85 LEU A CA 1
ATOM 657 C C . LEU A 1 85 ? 5.226 3.060 -3.491 1.00 98.75 85 LEU A C 1
ATOM 659 O O . LEU A 1 85 ? 5.718 3.629 -2.515 1.00 98.75 85 LEU A O 1
ATOM 663 N N . ALA A 1 86 ? 3.909 3.014 -3.698 1.00 98.62 86 ALA A N 1
ATOM 664 C CA . ALA A 1 86 ? 2.940 3.583 -2.767 1.00 98.62 86 ALA A CA 1
ATOM 665 C C . ALA A 1 86 ? 2.979 2.862 -1.410 1.00 98.62 86 ALA A C 1
ATOM 667 O O . ALA A 1 86 ? 3.136 3.502 -0.363 1.00 98.62 86 ALA A O 1
ATOM 668 N N . SER A 1 87 ? 2.950 1.525 -1.427 1.00 98.31 87 SER A N 1
ATOM 669 C CA . SER A 1 87 ? 3.052 0.710 -0.211 1.00 98.31 87 SER A CA 1
ATOM 670 C C . SER A 1 87 ? 4.374 0.909 0.527 1.00 98.31 87 SER A C 1
ATOM 672 O O . SER A 1 87 ? 4.406 0.828 1.755 1.00 98.31 87 SER A O 1
ATOM 674 N N . TYR A 1 88 ? 5.469 1.195 -0.181 1.00 98.44 88 TYR A N 1
ATOM 675 C CA . TYR A 1 88 ? 6.765 1.481 0.430 1.00 98.44 88 TYR A CA 1
ATOM 676 C C . TYR A 1 88 ? 6.728 2.745 1.284 1.00 98.44 88 TYR A C 1
ATOM 678 O O . TYR A 1 88 ? 7.196 2.715 2.419 1.00 98.44 88 TYR A O 1
ATOM 686 N N . TYR A 1 89 ? 6.146 3.841 0.790 1.00 98.75 89 TYR A N 1
ATOM 687 C CA . TYR A 1 89 ? 6.027 5.073 1.576 1.00 98.75 89 TYR A CA 1
ATOM 688 C C . TYR A 1 89 ? 5.226 4.853 2.864 1.00 98.75 89 TYR A C 1
ATOM 690 O O . TYR A 1 89 ? 5.647 5.279 3.941 1.00 98.75 89 TYR A O 1
ATOM 698 N N . GLN A 1 90 ? 4.121 4.112 2.774 1.00 98.12 90 GLN A N 1
ATOM 699 C CA . GLN A 1 90 ? 3.302 3.760 3.932 1.00 98.12 90 GLN A CA 1
ATOM 700 C C . GLN A 1 90 ? 4.060 2.853 4.917 1.00 98.12 90 GLN A C 1
ATOM 702 O O . GLN A 1 90 ? 4.059 3.107 6.121 1.00 98.12 90 GLN A O 1
ATOM 707 N N . ARG A 1 91 ? 4.781 1.837 4.425 1.00 97.56 91 ARG A N 1
ATOM 708 C CA . ARG A 1 91 ? 5.642 0.969 5.249 1.00 97.56 91 ARG A CA 1
ATOM 709 C C . ARG A 1 91 ? 6.756 1.765 5.932 1.00 97.56 91 ARG A C 1
ATOM 711 O O . ARG A 1 91 ? 6.959 1.614 7.133 1.00 97.56 91 ARG A O 1
ATOM 718 N N . LYS A 1 92 ? 7.439 2.649 5.199 1.00 98.12 92 LYS A N 1
ATOM 719 C CA . LYS A 1 92 ? 8.505 3.524 5.713 1.00 98.12 92 LYS A CA 1
ATOM 720 C C . LYS A 1 92 ? 7.998 4.420 6.846 1.00 98.12 92 LYS A C 1
ATOM 722 O O . LYS A 1 92 ? 8.706 4.551 7.842 1.00 98.12 92 LYS A O 1
ATOM 727 N N . TYR A 1 93 ? 6.778 4.962 6.747 1.00 98.31 93 TYR A N 1
ATOM 728 C CA . TYR A 1 93 ? 6.138 5.703 7.845 1.00 98.31 93 TYR A CA 1
ATOM 729 C C . TYR A 1 93 ? 6.050 4.855 9.121 1.00 98.31 93 TYR A C 1
ATOM 731 O O . TYR A 1 93 ? 6.518 5.279 10.178 1.00 98.31 93 TYR A O 1
ATOM 739 N N . TYR A 1 94 ? 5.513 3.636 9.026 1.00 97.56 94 TYR A N 1
ATOM 740 C CA . TYR A 1 94 ? 5.345 2.769 10.194 1.00 97.56 94 TYR A CA 1
ATOM 741 C C . TYR A 1 94 ? 6.676 2.288 10.779 1.00 97.56 94 TYR A C 1
ATOM 743 O O . TYR A 1 94 ? 6.834 2.303 11.999 1.00 97.56 94 TYR A O 1
ATOM 751 N N . ILE A 1 95 ? 7.665 1.955 9.941 1.00 96.94 95 ILE A N 1
ATOM 752 C CA . ILE A 1 95 ? 9.010 1.596 10.416 1.00 96.94 95 ILE A CA 1
ATOM 753 C C . ILE A 1 95 ? 9.635 2.764 11.191 1.00 96.94 95 ILE A C 1
ATOM 755 O O . ILE A 1 95 ? 10.173 2.555 12.279 1.00 96.94 95 ILE A O 1
ATOM 759 N N . GLN A 1 96 ? 9.552 3.995 10.669 1.00 97.88 96 GLN A N 1
ATOM 760 C CA . GLN A 1 96 ? 10.073 5.179 11.365 1.00 97.88 96 GLN A CA 1
ATOM 761 C C . GLN A 1 96 ? 9.334 5.439 12.681 1.00 97.88 96 GLN A C 1
ATOM 763 O O . GLN A 1 96 ? 9.979 5.679 13.707 1.00 97.88 96 GLN A O 1
ATOM 768 N N . ARG A 1 97 ? 8.004 5.321 12.687 1.00 96.62 97 ARG A N 1
ATOM 769 C CA . ARG A 1 97 ? 7.196 5.505 13.896 1.00 96.62 97 ARG A CA 1
ATOM 770 C C . ARG A 1 97 ? 7.554 4.492 14.981 1.00 96.62 97 ARG A C 1
ATOM 772 O O . ARG A 1 97 ? 7.731 4.871 16.137 1.00 96.62 97 ARG A O 1
ATOM 779 N N . GLU A 1 98 ? 7.686 3.214 14.636 1.00 95.50 98 GLU A N 1
ATOM 780 C CA . GLU A 1 98 ? 7.948 2.160 15.622 1.00 95.50 98 GLU A CA 1
ATOM 781 C C . GLU A 1 98 ? 9.409 2.107 16.073 1.00 95.50 98 GLU A C 1
ATOM 783 O O . GLU A 1 98 ? 9.670 2.070 17.276 1.00 95.50 9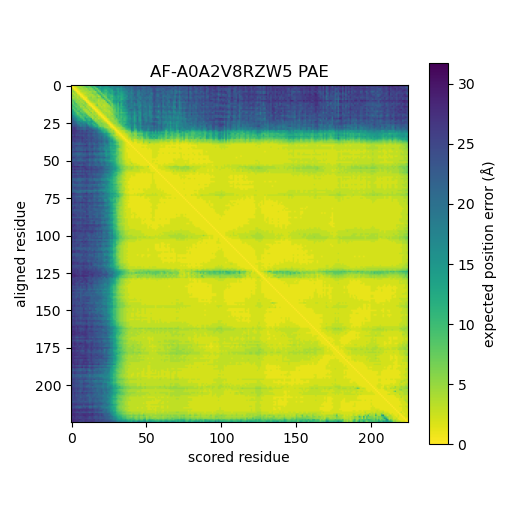8 GLU A O 1
ATOM 788 N N . ARG A 1 99 ? 10.367 2.124 15.133 1.00 95.69 99 ARG A N 1
ATOM 789 C CA . ARG A 1 99 ? 11.797 1.953 15.446 1.00 95.69 99 ARG A CA 1
ATOM 790 C C . ARG A 1 99 ? 12.463 3.242 15.910 1.00 95.69 99 ARG A C 1
ATOM 792 O O . ARG A 1 99 ? 13.333 3.193 16.772 1.00 95.69 99 ARG A O 1
ATOM 799 N N . LEU A 1 100 ? 12.076 4.382 15.335 1.00 96.56 100 LEU A N 1
ATOM 800 C CA . LEU A 1 100 ? 12.726 5.674 15.586 1.00 96.56 100 LEU A CA 1
ATOM 801 C C . LEU A 1 100 ? 11.872 6.630 16.422 1.00 96.56 100 LEU A C 1
ATOM 803 O O . LEU A 1 100 ? 12.337 7.724 16.728 1.00 96.56 100 LEU A O 1
ATOM 807 N N . ARG A 1 101 ? 10.631 6.249 16.770 1.00 96.44 101 ARG A N 1
ATOM 808 C CA . ARG A 1 101 ? 9.661 7.118 17.467 1.00 96.44 101 ARG A CA 1
ATOM 809 C C . ARG A 1 101 ? 9.457 8.456 16.753 1.00 96.44 101 ARG A C 1
ATOM 811 O O . ARG A 1 101 ? 9.234 9.482 17.387 1.00 96.44 101 ARG A O 1
ATOM 818 N N . LYS A 1 102 ? 9.551 8.434 15.421 1.00 97.56 102 LYS A N 1
ATOM 819 C CA . LYS A 1 102 ? 9.426 9.610 14.566 1.00 97.56 102 LYS A CA 1
ATOM 820 C C . LYS A 1 102 ? 8.275 9.419 13.597 1.00 97.56 102 LYS A C 1
ATOM 822 O O . LYS A 1 102 ? 8.275 8.475 12.812 1.00 97.56 102 LYS A O 1
ATOM 827 N N . GLU A 1 103 ? 7.335 10.350 13.626 1.00 96.88 103 GLU A N 1
ATOM 828 C CA . GLU A 1 103 ? 6.263 10.417 12.643 1.00 96.88 103 GLU A CA 1
ATOM 829 C C . GLU A 1 103 ? 6.624 11.396 11.528 1.00 96.88 103 GLU A C 1
ATOM 831 O O . GLU A 1 103 ? 7.119 12.495 11.781 1.00 96.88 103 GLU A O 1
ATOM 836 N N . ASP A 1 104 ? 6.366 10.991 10.287 1.00 98.06 104 ASP A N 1
ATOM 837 C CA . ASP A 1 104 ? 6.485 11.853 9.113 1.00 98.06 104 ASP A CA 1
ATOM 838 C C . ASP A 1 104 ? 5.213 11.731 8.259 1.00 98.06 104 ASP A C 1
ATOM 840 O O . ASP A 1 104 ? 5.130 10.873 7.374 1.00 98.06 104 ASP A O 1
ATOM 844 N N . PRO A 1 105 ? 4.196 12.575 8.511 1.00 98.00 105 PRO A N 1
ATOM 845 C CA . PRO A 1 105 ? 2.937 12.551 7.768 1.00 98.00 105 PRO A CA 1
ATOM 846 C C . PRO A 1 105 ? 3.103 12.742 6.253 1.00 98.00 105 PRO A C 1
ATOM 848 O O . PRO A 1 105 ? 2.217 12.363 5.486 1.00 98.00 105 PRO A O 1
ATOM 851 N N . ASN A 1 106 ? 4.227 13.299 5.785 1.00 98.56 106 ASN A N 1
ATOM 852 C CA . ASN A 1 106 ? 4.472 13.446 4.351 1.00 98.56 106 ASN A CA 1
ATOM 853 C C . ASN A 1 106 ? 4.670 12.097 3.658 1.00 98.56 106 ASN A C 1
ATOM 855 O O . ASN A 1 106 ? 4.319 11.970 2.489 1.00 98.56 106 ASN A O 1
ATOM 859 N N . LEU A 1 107 ? 5.147 11.073 4.372 1.00 98.56 107 LEU A N 1
ATOM 860 C CA . LEU A 1 107 ? 5.224 9.712 3.839 1.00 98.56 107 LEU A CA 1
ATOM 861 C C . LEU A 1 107 ? 3.828 9.138 3.569 1.00 98.56 107 LEU A C 1
ATOM 863 O O . LEU A 1 107 ? 3.615 8.516 2.534 1.00 98.56 107 LEU A O 1
ATOM 867 N N . LEU A 1 108 ? 2.848 9.399 4.439 1.00 98.62 108 LEU A N 1
ATOM 868 C CA . LEU A 1 108 ? 1.462 8.977 4.207 1.00 98.62 108 LEU A CA 1
ATOM 869 C C . LEU A 1 108 ? 0.832 9.719 3.022 1.00 98.62 108 LEU A C 1
ATOM 871 O O . LEU A 1 108 ? 0.166 9.101 2.193 1.00 98.62 108 LEU A O 1
ATOM 875 N N . ARG A 1 109 ? 1.096 11.025 2.885 1.00 98.69 109 ARG A N 1
ATOM 876 C CA . ARG A 1 109 ? 0.639 11.809 1.724 1.00 98.69 109 ARG A CA 1
ATOM 877 C C . ARG A 1 109 ? 1.269 11.322 0.419 1.00 98.69 109 ARG A C 1
ATOM 879 O O . ARG A 1 109 ? 0.558 11.188 -0.573 1.00 98.69 109 ARG A O 1
ATOM 886 N N . ALA A 1 110 ? 2.565 11.005 0.431 1.00 98.69 110 ALA A N 1
ATOM 887 C CA . ALA A 1 110 ? 3.260 10.428 -0.716 1.00 98.69 110 ALA A CA 1
ATOM 888 C C . ALA A 1 110 ? 2.694 9.048 -1.081 1.00 98.69 110 ALA A C 1
ATOM 890 O O . ALA A 1 110 ? 2.438 8.788 -2.254 1.00 98.69 110 ALA A O 1
ATOM 891 N N . ALA A 1 111 ? 2.427 8.186 -0.092 1.00 98.75 111 ALA A N 1
ATOM 892 C CA . ALA A 1 111 ? 1.767 6.901 -0.319 1.00 98.75 111 ALA A CA 1
ATOM 893 C C . ALA A 1 111 ? 0.406 7.091 -1.001 1.00 98.75 111 ALA A C 1
ATOM 895 O O . ALA A 1 111 ? 0.155 6.506 -2.053 1.00 98.75 111 ALA A O 1
ATOM 896 N N . ARG A 1 112 ? -0.437 7.973 -0.451 1.00 98.62 112 ARG A N 1
ATOM 897 C CA . ARG A 1 112 ? -1.746 8.315 -1.014 1.00 98.62 112 ARG A CA 1
ATOM 898 C C . ARG A 1 112 ? -1.649 8.791 -2.461 1.00 98.62 112 ARG A C 1
ATOM 900 O O . ARG A 1 112 ? -2.382 8.297 -3.310 1.00 98.62 112 ARG A O 1
ATOM 907 N N . GLU A 1 113 ? -0.739 9.716 -2.753 1.00 98.69 113 GLU A N 1
ATOM 908 C CA . GLU A 1 113 ? -0.524 10.213 -4.114 1.00 98.69 113 GLU A CA 1
ATOM 909 C C . GLU A 1 113 ? -0.152 9.078 -5.078 1.00 98.69 113 GLU A C 1
ATOM 911 O O . GLU A 1 113 ? -0.715 8.975 -6.167 1.00 98.69 113 GLU A O 1
ATOM 916 N N . GLN A 1 114 ? 0.768 8.196 -4.684 1.00 98.75 114 GLN A N 1
ATOM 917 C CA . GLN A 1 114 ? 1.201 7.090 -5.539 1.00 98.75 114 GLN A CA 1
ATOM 918 C C . GLN A 1 114 ? 0.115 6.020 -5.728 1.00 98.75 114 GLN A C 1
ATOM 920 O O . GLN A 1 114 ? 0.036 5.443 -6.814 1.00 98.75 114 GLN A O 1
ATOM 925 N N . TYR A 1 115 ? -0.745 5.784 -4.732 1.00 98.75 115 TYR A N 1
ATOM 926 C CA . TYR A 1 115 ? -1.918 4.923 -4.901 1.00 98.75 115 TYR A CA 1
ATOM 927 C C . TYR A 1 115 ? -2.965 5.556 -5.821 1.00 98.75 115 TYR A C 1
ATOM 929 O O . TYR A 1 115 ? -3.519 4.851 -6.660 1.00 98.75 115 TYR A O 1
ATOM 937 N N . PHE A 1 116 ? -3.214 6.868 -5.735 1.00 98.62 116 PHE A N 1
ATOM 938 C CA . PHE A 1 116 ? -4.087 7.536 -6.707 1.00 98.62 116 PHE A CA 1
ATOM 939 C C . PHE A 1 116 ? -3.528 7.423 -8.124 1.00 98.62 116 PHE A C 1
ATOM 941 O O . PHE A 1 116 ? -4.260 7.021 -9.018 1.00 98.62 116 PHE A O 1
ATOM 948 N N . ARG A 1 117 ? -2.220 7.638 -8.323 1.00 98.44 117 ARG A N 1
ATOM 949 C CA . ARG A 1 117 ? -1.569 7.403 -9.627 1.00 98.44 117 ARG A CA 1
ATOM 950 C C . ARG A 1 117 ? -1.740 5.961 -10.118 1.00 98.44 117 ARG A C 1
ATOM 952 O O . ARG A 1 117 ? -1.915 5.753 -11.316 1.00 98.44 117 ARG A O 1
ATOM 959 N N . TYR A 1 118 ? -1.683 4.972 -9.219 1.00 98.38 118 TYR A N 1
ATOM 960 C CA . TYR A 1 118 ? -1.975 3.576 -9.555 1.00 98.38 118 TYR A CA 1
ATOM 961 C C . TYR A 1 118 ? -3.426 3.412 -10.027 1.00 98.38 118 TYR A C 1
ATOM 963 O O . TYR A 1 118 ? -3.647 2.875 -11.106 1.00 98.38 118 TYR A O 1
ATOM 971 N N . ILE A 1 119 ? -4.404 3.897 -9.257 1.00 97.94 119 ILE A N 1
ATOM 972 C CA . ILE A 1 119 ? -5.835 3.771 -9.575 1.00 97.94 119 ILE A CA 1
ATOM 973 C C . ILE A 1 119 ? -6.174 4.501 -10.879 1.00 97.94 119 ILE A C 1
ATOM 975 O O . ILE A 1 119 ? -6.818 3.919 -11.750 1.00 97.94 119 ILE A O 1
ATOM 979 N N . ASP A 1 120 ? -5.721 5.743 -11.041 1.00 97.50 120 ASP A N 1
ATOM 980 C CA . ASP A 1 120 ? -6.013 6.568 -12.216 1.00 97.50 120 ASP A CA 1
ATOM 981 C C . ASP A 1 120 ? -5.514 5.902 -13.499 1.00 97.50 120 ASP A C 1
ATOM 983 O O . ASP A 1 120 ? -6.222 5.879 -14.501 1.00 97.50 120 ASP A O 1
ATOM 987 N N . LYS A 1 121 ? -4.317 5.307 -13.457 1.00 97.12 121 LYS A N 1
ATOM 988 C CA . LYS A 1 121 ? -3.738 4.617 -14.609 1.00 97.12 121 LYS A CA 1
ATOM 989 C C . LYS A 1 121 ? -4.340 3.228 -14.820 1.00 97.12 121 LYS A C 1
ATOM 991 O O . LYS A 1 121 ? -4.764 2.897 -15.923 1.00 97.12 121 LYS A O 1
ATOM 996 N N . TYR A 1 122 ? -4.370 2.407 -13.772 1.00 96.00 122 TYR A N 1
ATOM 997 C CA . TYR A 1 122 ? -4.630 0.971 -13.900 1.00 96.00 122 TYR A CA 1
ATOM 998 C C . TYR A 1 122 ? -6.087 0.556 -13.650 1.00 96.00 122 TYR A C 1
ATOM 1000 O O . TYR A 1 122 ? -6.435 -0.622 -13.701 1.00 96.00 122 TYR A O 1
ATOM 1008 N N . SER A 1 123 ? -6.986 1.515 -13.407 1.00 95.06 123 SER A N 1
ATOM 1009 C CA . SER A 1 123 ? -8.428 1.242 -13.421 1.00 95.06 123 SER A CA 1
ATOM 1010 C C . SER A 1 123 ? -8.962 1.018 -14.837 1.00 95.06 123 SER A C 1
ATOM 1012 O O . SER A 1 123 ? -9.939 0.281 -15.003 1.00 95.06 123 SER A O 1
ATOM 1014 N N . THR A 1 124 ? -8.327 1.596 -15.857 1.00 93.50 124 THR A N 1
ATOM 1015 C CA . THR A 1 124 ? -8.718 1.463 -17.272 1.00 93.50 124 THR A CA 1
ATOM 1016 C C . THR A 1 124 ? -7.673 0.757 -18.131 1.00 93.50 124 THR A C 1
ATOM 1018 O O . THR A 1 124 ? -8.028 0.212 -19.173 1.00 93.50 124 THR A O 1
ATOM 1021 N N . GLU A 1 125 ? -6.409 0.747 -17.710 1.00 91.06 125 GLU A N 1
ATOM 1022 C CA . GLU A 1 125 ? -5.291 0.123 -18.425 1.00 91.06 125 GLU A CA 1
ATOM 1023 C C . GLU A 1 125 ? -4.641 -0.976 -17.565 1.00 91.06 125 GLU A C 1
ATOM 1025 O O . GLU A 1 125 ? -4.692 -0.929 -16.345 1.00 91.06 125 GLU A O 1
ATOM 1030 N N . GLY A 1 126 ? -3.984 -1.968 -18.168 1.00 90.12 126 GLY A N 1
ATOM 1031 C CA . GLY A 1 126 ? -3.283 -3.013 -17.405 1.00 90.12 126 GLY A CA 1
ATOM 1032 C C . GLY A 1 126 ? -4.202 -4.052 -16.751 1.00 90.12 126 GLY A C 1
ATOM 1033 O O . GLY A 1 126 ? -5.311 -4.304 -17.224 1.00 90.12 126 GLY A O 1
ATOM 1034 N N . ILE A 1 127 ? -3.696 -4.718 -15.709 1.00 91.44 127 ILE A N 1
ATOM 1035 C CA . ILE A 1 127 ? -4.383 -5.836 -15.043 1.00 91.44 127 ILE A CA 1
ATOM 1036 C C . ILE A 1 127 ? -5.325 -5.307 -13.956 1.00 91.44 127 ILE A C 1
ATOM 1038 O O . ILE A 1 127 ? -6.412 -5.852 -13.766 1.00 91.44 127 ILE A O 1
ATOM 1042 N N . GLY A 1 128 ? -4.929 -4.240 -13.255 1.00 92.44 128 GLY A N 1
ATOM 1043 C CA . GLY A 1 128 ? -5.726 -3.631 -12.191 1.00 92.44 128 GLY A CA 1
ATOM 1044 C C . GLY A 1 128 ? -5.937 -4.579 -11.009 1.00 92.44 128 GLY A C 1
ATOM 1045 O O . GLY A 1 128 ? -6.996 -4.561 -10.385 1.00 92.44 128 GLY A O 1
ATOM 1046 N N . GLN A 1 129 ? -4.959 -5.443 -10.721 1.00 94.12 129 GLN A N 1
ATOM 1047 C CA . GLN A 1 129 ? -5.120 -6.524 -9.738 1.00 94.12 129 GLN A CA 1
ATOM 1048 C C . GLN A 1 129 ? -5.089 -6.065 -8.272 1.00 94.12 129 GLN A C 1
ATOM 1050 O O . GLN A 1 129 ? -5.341 -6.878 -7.393 1.00 94.12 129 GLN A O 1
ATOM 1055 N N . TRP A 1 130 ? -4.749 -4.799 -8.007 1.00 97.12 130 TRP A N 1
ATOM 1056 C CA . TRP A 1 130 ? -4.671 -4.225 -6.657 1.00 97.12 130 TRP A CA 1
ATOM 1057 C C . TRP A 1 130 ? -5.561 -2.993 -6.503 1.00 97.12 130 TRP A C 1
ATOM 1059 O O . TRP A 1 130 ? -5.223 -2.046 -5.787 1.00 97.12 130 TRP A O 1
ATOM 1069 N N . LEU A 1 131 ? -6.679 -2.934 -7.232 1.00 97.25 131 LEU A N 1
ATOM 1070 C CA . LEU A 1 131 ? -7.564 -1.773 -7.174 1.00 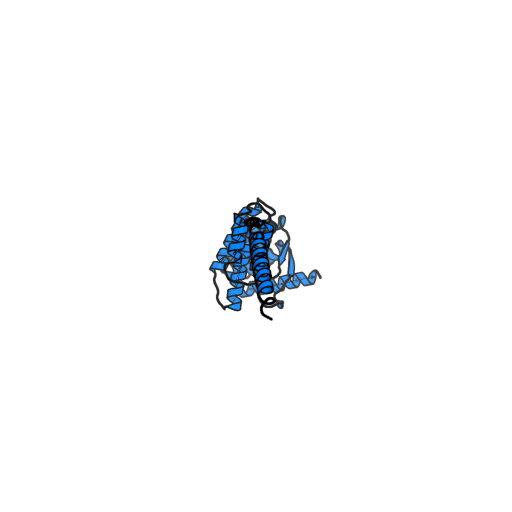97.25 131 LEU A CA 1
ATOM 1071 C C . LEU A 1 131 ? -8.182 -1.631 -5.786 1.00 97.25 131 LEU A C 1
ATOM 1073 O O . LEU A 1 131 ? -8.149 -0.532 -5.227 1.00 97.25 131 LEU A O 1
ATOM 1077 N N . THR A 1 132 ? -8.727 -2.697 -5.203 1.00 98.00 132 THR A N 1
ATOM 1078 C CA . THR A 1 132 ? -9.296 -2.610 -3.853 1.00 98.00 132 THR A CA 1
ATOM 1079 C C . THR A 1 132 ? -8.227 -2.462 -2.785 1.00 98.00 132 THR A C 1
ATOM 1081 O O . THR A 1 132 ? -8.435 -1.679 -1.856 1.00 98.00 132 THR A O 1
ATOM 1084 N N . ASP A 1 133 ? -7.057 -3.085 -2.952 1.00 98.25 133 ASP A N 1
ATOM 1085 C CA . ASP A 1 133 ? -5.904 -2.873 -2.076 1.00 98.25 133 ASP A CA 1
ATOM 1086 C C . ASP A 1 133 ? -5.462 -1.407 -2.055 1.00 98.25 133 ASP A C 1
ATOM 1088 O O . ASP A 1 133 ? -5.249 -0.837 -0.983 1.00 98.25 133 ASP A O 1
ATOM 1092 N N . ALA A 1 134 ? -5.362 -0.758 -3.219 1.00 98.38 134 ALA A N 1
ATOM 1093 C CA . ALA A 1 134 ? -4.973 0.647 -3.310 1.00 98.38 134 ALA A CA 1
ATOM 1094 C C . ALA A 1 134 ? -5.997 1.562 -2.621 1.00 98.38 134 ALA A C 1
ATOM 1096 O O . ALA A 1 134 ? -5.609 2.430 -1.839 1.00 98.38 134 ALA A O 1
ATOM 1097 N N . HIS A 1 135 ? -7.300 1.344 -2.840 1.00 98.62 135 HIS A N 1
ATOM 1098 C CA . HIS A 1 135 ? -8.339 2.114 -2.148 1.00 98.62 135 HIS A CA 1
ATOM 1099 C C . HIS A 1 135 ? -8.282 1.908 -0.632 1.00 98.62 135 HIS A C 1
ATOM 1101 O O . HIS A 1 135 ? -8.309 2.880 0.123 1.00 98.62 135 HIS A O 1
ATOM 1107 N N . PHE A 1 136 ? -8.168 0.663 -0.170 1.00 98.62 136 PHE A N 1
ATOM 1108 C CA . PHE A 1 136 ? -8.104 0.378 1.259 1.00 98.62 136 PHE A CA 1
ATOM 1109 C C . PHE A 1 136 ? -6.883 1.033 1.914 1.00 98.62 136 PHE A C 1
ATOM 1111 O O . PHE A 1 136 ? -7.003 1.673 2.959 1.00 98.62 136 PHE A O 1
ATOM 1118 N N . ASN A 1 137 ? -5.715 0.950 1.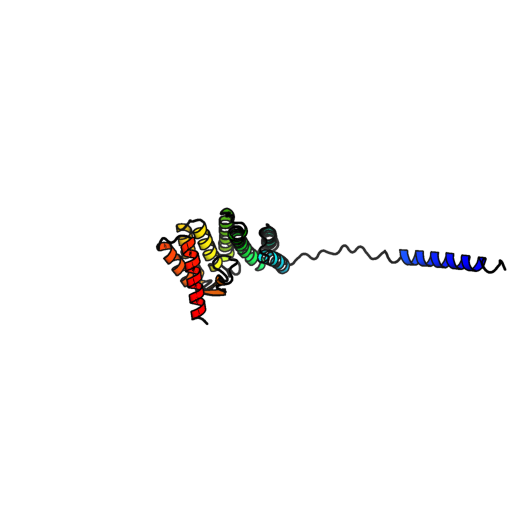275 1.00 98.62 137 ASN A N 1
ATOM 1119 C CA . ASN A 1 137 ? -4.495 1.556 1.797 1.00 98.62 137 ASN A CA 1
ATOM 1120 C C . ASN A 1 137 ? -4.530 3.092 1.790 1.00 98.62 137 ASN A C 1
ATOM 1122 O O . ASN A 1 137 ? -4.003 3.697 2.727 1.00 98.62 137 ASN A O 1
ATOM 1126 N N . ILE A 1 138 ? -5.184 3.730 0.807 1.00 98.75 138 ILE A N 1
ATOM 1127 C CA . ILE A 1 138 ? -5.467 5.175 0.857 1.00 98.75 138 ILE A CA 1
ATOM 1128 C C . ILE A 1 138 ? -6.360 5.493 2.058 1.00 98.75 138 ILE A C 1
ATOM 1130 O O . ILE A 1 138 ? -6.024 6.387 2.830 1.00 98.75 138 ILE A O 1
ATOM 1134 N N . ALA A 1 139 ? -7.458 4.755 2.256 1.00 98.69 139 ALA A N 1
ATOM 1135 C CA . ALA A 1 139 ? -8.356 4.997 3.384 1.00 98.69 139 ALA A CA 1
ATOM 1136 C C . ALA A 1 139 ? -7.619 4.860 4.727 1.00 98.69 139 ALA A C 1
ATOM 1138 O O . ALA A 1 139 ? -7.806 5.686 5.615 1.00 98.69 139 ALA A O 1
ATOM 1139 N N . LEU A 1 140 ? -6.724 3.875 4.869 1.00 98.56 140 LEU A N 1
ATOM 1140 C CA . LEU A 1 140 ? -5.859 3.751 6.046 1.00 98.56 140 LEU A CA 1
ATOM 1141 C C . LEU A 1 140 ? -4.922 4.954 6.220 1.00 98.56 140 LEU A C 1
ATOM 1143 O O . LEU A 1 140 ? -4.763 5.433 7.344 1.00 98.56 140 LEU A O 1
ATOM 1147 N N . ALA A 1 141 ? -4.313 5.452 5.140 1.00 98.50 141 ALA A N 1
ATOM 1148 C CA . ALA A 1 141 ? -3.481 6.653 5.190 1.00 98.50 141 ALA A CA 1
ATOM 1149 C C . ALA A 1 141 ? -4.296 7.886 5.620 1.00 98.50 141 ALA A C 1
ATOM 1151 O O . ALA A 1 141 ? -3.858 8.615 6.507 1.00 98.50 141 ALA A O 1
ATOM 1152 N N . ASP A 1 142 ? -5.500 8.071 5.074 1.00 98.62 142 ASP A N 1
ATOM 1153 C CA . ASP A 1 142 ? -6.407 9.166 5.436 1.00 98.62 142 ASP A CA 1
ATOM 1154 C C . ASP A 1 142 ? -6.863 9.067 6.902 1.00 98.62 142 ASP A C 1
ATOM 1156 O O . ASP A 1 142 ? -6.871 10.069 7.614 1.00 98.62 142 ASP A O 1
ATOM 1160 N N . ILE A 1 143 ? -7.140 7.858 7.408 1.00 98.38 143 ILE A N 1
ATOM 1161 C CA . ILE A 1 143 ? -7.439 7.624 8.833 1.00 98.38 143 ILE A CA 1
ATOM 1162 C C . ILE A 1 143 ? -6.266 8.063 9.717 1.00 98.38 143 ILE A C 1
ATOM 1164 O O . ILE A 1 143 ? -6.480 8.748 10.716 1.00 98.38 143 ILE A O 1
ATOM 1168 N N . GLN A 1 144 ? -5.029 7.692 9.367 1.00 97.75 144 GLN A N 1
ATOM 1169 C CA . GLN A 1 144 ? -3.833 8.110 10.116 1.00 97.75 144 GLN A CA 1
ATOM 1170 C C . GLN A 1 144 ? -3.579 9.620 10.042 1.00 97.75 144 GLN A C 1
ATOM 1172 O O . GLN A 1 144 ? -3.084 10.203 11.001 1.00 97.75 144 GLN A O 1
ATOM 1177 N N . LEU A 1 145 ? -3.923 10.256 8.921 1.00 98.06 145 LEU A N 1
ATOM 1178 C CA . LEU A 1 145 ? -3.839 11.707 8.741 1.00 98.06 145 LEU A CA 1
ATOM 1179 C C . LEU A 1 145 ? -4.991 12.466 9.424 1.00 98.06 145 LEU A C 1
ATOM 1181 O O . LEU A 1 145 ? -5.031 13.690 9.340 1.00 98.06 145 LEU A O 1
ATOM 1185 N N . GLN A 1 146 ? -5.904 11.761 10.106 1.00 97.75 146 GLN A N 1
ATOM 1186 C CA . GLN A 1 146 ? -7.131 12.306 10.704 1.00 97.75 146 GLN A CA 1
ATOM 1187 C C . GLN A 1 146 ? -8.094 12.928 9.673 1.00 97.75 146 GLN A C 1
ATOM 1189 O O . GLN A 1 146 ? -8.990 13.697 10.014 1.00 97.75 146 GLN A O 1
ATOM 1194 N N . GLU A 1 147 ? -7.968 12.544 8.404 1.00 98.06 147 GLU A N 1
ATOM 1195 C CA . GLU A 1 147 ? -8.808 12.983 7.289 1.00 98.06 147 GLU A CA 1
ATOM 1196 C C . GLU A 1 147 ? -9.992 12.020 7.099 1.00 98.06 147 GLU A C 1
ATOM 1198 O O . GLU A 1 147 ? -10.159 11.365 6.069 1.00 98.06 147 GLU A O 1
ATOM 1203 N N . ARG A 1 148 ? -10.823 11.889 8.135 1.00 97.69 148 ARG A N 1
ATOM 1204 C CA . ARG A 1 148 ? -11.874 10.861 8.213 1.00 97.69 148 ARG A CA 1
ATOM 1205 C C . ARG A 1 148 ? -12.893 10.914 7.070 1.00 97.69 148 ARG A C 1
ATOM 1207 O O . ARG A 1 148 ? -13.307 9.860 6.589 1.00 97.69 148 ARG A O 1
ATOM 1214 N N . ASP A 1 149 ? -13.293 12.108 6.645 1.00 97.50 149 ASP A N 1
ATOM 1215 C CA . ASP A 1 149 ? -14.264 12.265 5.557 1.00 97.50 149 ASP A CA 1
ATOM 1216 C C . ASP A 1 149 ? -13.682 11.779 4.223 1.00 97.50 149 ASP A C 1
ATOM 1218 O O . ASP A 1 149 ? -14.360 11.085 3.463 1.00 97.50 149 ASP A O 1
ATOM 1222 N N . ASN A 1 150 ? -12.390 12.038 3.986 1.00 98.38 150 ASN A N 1
ATOM 1223 C CA . ASN A 1 150 ? -11.676 11.511 2.825 1.00 98.38 150 ASN A CA 1
ATOM 1224 C C . ASN A 1 150 ? -11.627 9.981 2.879 1.00 98.38 150 ASN A C 1
ATOM 1226 O O . ASN A 1 150 ? -12.030 9.327 1.918 1.00 98.38 150 ASN A O 1
ATOM 1230 N N . ALA A 1 151 ? -11.265 9.401 4.029 1.00 98.56 151 ALA A N 1
ATOM 1231 C CA . ALA A 1 151 ? -11.260 7.949 4.200 1.00 98.56 151 ALA A CA 1
ATOM 1232 C C . ALA A 1 151 ? -12.628 7.318 3.883 1.00 98.56 151 ALA A C 1
ATOM 1234 O O . ALA A 1 151 ? -12.695 6.305 3.188 1.00 98.56 151 ALA A O 1
ATOM 1235 N N . ALA A 1 152 ? -13.727 7.932 4.334 1.00 98.38 152 ALA A N 1
ATOM 1236 C CA . ALA A 1 152 ? -15.083 7.469 4.041 1.00 98.38 152 ALA A CA 1
ATOM 1237 C C . ALA A 1 152 ? -15.396 7.484 2.532 1.00 98.38 152 ALA A C 1
ATOM 1239 O O . ALA A 1 152 ? -15.863 6.477 1.997 1.00 98.38 152 ALA A O 1
ATOM 1240 N N . ILE A 1 153 ? -15.065 8.573 1.828 1.00 98.31 153 ILE A N 1
ATOM 1241 C CA . ILE A 1 153 ? -15.229 8.688 0.366 1.00 98.31 153 ILE A CA 1
ATOM 1242 C C . ILE A 1 153 ? -14.433 7.600 -0.367 1.00 98.31 153 ILE A C 1
ATOM 1244 O O . ILE A 1 153 ? -14.897 7.030 -1.360 1.00 98.31 153 ILE A O 1
ATOM 1248 N N . ILE A 1 154 ? -13.224 7.295 0.102 1.00 98.69 154 ILE A N 1
ATOM 1249 C CA . ILE A 1 154 ? -12.371 6.271 -0.505 1.00 98.69 154 ILE A CA 1
ATOM 1250 C C . ILE A 1 154 ? -12.913 4.862 -0.264 1.00 98.69 154 ILE A C 1
ATOM 1252 O O . ILE A 1 154 ? -12.891 4.047 -1.188 1.00 98.69 154 ILE A O 1
ATOM 1256 N N . LEU A 1 155 ? -13.475 4.576 0.911 1.00 98.56 155 LEU A N 1
ATOM 1257 C CA . LEU A 1 155 ? -14.147 3.299 1.180 1.00 98.56 155 LEU A CA 1
ATOM 1258 C C . LEU A 1 155 ? -15.376 3.105 0.279 1.00 98.56 155 LEU A C 1
ATOM 1260 O O . LEU A 1 155 ? -15.596 2.009 -0.230 1.00 98.56 155 LEU A O 1
ATOM 1264 N N . GLU A 1 156 ? -16.133 4.162 -0.020 1.00 98.12 156 GLU A N 1
ATOM 1265 C CA . GLU A 1 156 ? -17.219 4.085 -1.008 1.00 98.12 156 GLU A CA 1
ATOM 1266 C C . GLU A 1 156 ? -16.707 3.788 -2.427 1.00 98.12 156 GLU A C 1
ATOM 1268 O O . GLU A 1 156 ? -17.356 3.070 -3.193 1.00 98.12 156 GLU A O 1
ATOM 1273 N N . ARG A 1 157 ? -15.535 4.317 -2.801 1.00 98.06 157 ARG A N 1
ATOM 1274 C CA . ARG A 1 157 ? -14.878 3.962 -4.072 1.00 98.06 157 ARG A CA 1
ATOM 1275 C C . ARG A 1 157 ? -14.408 2.507 -4.072 1.00 98.06 157 ARG A C 1
ATOM 1277 O O . ARG A 1 157 ? -14.603 1.825 -5.076 1.00 98.06 157 ARG A O 1
ATOM 1284 N N . MET A 1 158 ? -13.881 2.014 -2.949 1.00 98.12 158 MET A N 1
ATOM 1285 C CA . MET A 1 158 ? -13.520 0.604 -2.769 1.00 98.12 158 MET A CA 1
ATOM 1286 C C . MET A 1 158 ? -14.726 -0.316 -2.987 1.00 98.12 158 MET A C 1
ATOM 1288 O O . MET A 1 158 ? -14.601 -1.305 -3.702 1.00 98.12 158 MET A O 1
ATOM 1292 N N . LEU A 1 159 ? -15.904 0.031 -2.449 1.00 97.81 159 LEU A N 1
ATOM 1293 C CA . LEU A 1 159 ? -17.145 -0.731 -2.663 1.00 97.81 159 LEU A CA 1
ATOM 1294 C C . LEU A 1 159 ? -17.501 -0.853 -4.151 1.00 97.81 159 LEU A C 1
ATOM 1296 O O . LEU A 1 159 ? -17.891 -1.924 -4.607 1.00 97.81 159 LEU A O 1
ATOM 1300 N N . ARG A 1 160 ? -17.316 0.215 -4.935 1.00 96.50 160 ARG A N 1
ATOM 1301 C CA . ARG A 1 160 ? -17.525 0.170 -6.394 1.00 96.50 160 ARG A CA 1
ATOM 1302 C C . ARG A 1 160 ? -16.467 -0.677 -7.105 1.00 96.50 160 ARG A C 1
ATOM 1304 O O . ARG A 1 160 ? -16.797 -1.401 -8.041 1.00 96.50 160 ARG A O 1
ATOM 1311 N N . ALA A 1 161 ? -15.212 -0.606 -6.663 1.00 96.12 161 ALA A N 1
ATOM 1312 C CA . ALA A 1 161 ? -14.115 -1.402 -7.216 1.00 96.12 161 ALA A CA 1
ATOM 1313 C C . ALA A 1 161 ? -14.238 -2.903 -6.889 1.00 96.12 161 ALA A C 1
ATOM 1315 O O . ALA A 1 161 ? -13.799 -3.732 -7.687 1.00 96.12 161 ALA A O 1
ATOM 1316 N N . ALA A 1 162 ? -14.900 -3.261 -5.783 1.00 96.56 162 ALA A N 1
ATOM 1317 C CA . ALA A 1 162 ? -15.082 -4.644 -5.339 1.00 96.56 162 ALA A CA 1
ATOM 1318 C C . ALA A 1 162 ? -15.822 -5.534 -6.355 1.00 96.56 162 ALA A C 1
ATOM 1320 O O . ALA A 1 162 ? -15.634 -6.746 -6.358 1.00 96.56 162 ALA A O 1
ATOM 1321 N N . GLY A 1 163 ? -16.617 -4.955 -7.263 1.00 93.75 163 GLY A N 1
ATOM 1322 C CA . GLY A 1 163 ? -17.232 -5.712 -8.360 1.00 93.75 163 GLY A CA 1
ATOM 1323 C C . GLY A 1 163 ? -16.223 -6.271 -9.374 1.00 93.75 163 GLY A C 1
ATOM 1324 O O . GLY A 1 163 ? -16.512 -7.259 -10.043 1.00 93.75 163 GLY A O 1
ATOM 1325 N N . ARG A 1 164 ? -15.039 -5.656 -9.489 1.00 92.75 164 ARG A N 1
ATOM 1326 C CA . ARG A 1 164 ? -13.945 -6.090 -10.379 1.00 92.75 164 ARG A CA 1
ATOM 1327 C C . ARG A 1 164 ? -12.838 -6.818 -9.630 1.00 92.75 164 ARG A C 1
ATOM 1329 O O . ARG A 1 164 ? -12.242 -7.738 -10.175 1.00 92.75 164 ARG A O 1
ATOM 1336 N N . ASP A 1 165 ? -12.583 -6.396 -8.401 1.00 95.25 165 ASP A N 1
ATOM 1337 C CA . ASP A 1 165 ? -11.536 -6.929 -7.543 1.00 95.25 165 ASP A CA 1
ATOM 1338 C C . ASP A 1 165 ? -12.139 -7.272 -6.165 1.00 95.25 165 ASP A C 1
ATOM 1340 O O . ASP A 1 165 ? -12.137 -6.459 -5.246 1.00 95.25 165 ASP A O 1
ATOM 1344 N N . PRO A 1 166 ? -12.782 -8.445 -6.022 1.00 97.06 166 PRO A N 1
ATOM 1345 C CA . PRO A 1 166 ? -13.646 -8.733 -4.875 1.00 97.06 166 PRO A CA 1
ATOM 1346 C C . PRO A 1 166 ? -12.891 -9.107 -3.596 1.00 97.06 166 PRO A C 1
ATOM 1348 O O . PRO A 1 166 ? -13.515 -9.266 -2.539 1.00 97.06 166 PRO A O 1
ATOM 1351 N N . LYS A 1 167 ? -11.575 -9.323 -3.669 1.00 97.25 167 LYS A N 1
ATOM 1352 C CA . LYS A 1 167 ? -10.778 -9.851 -2.561 1.00 97.25 167 LYS A CA 1
ATOM 1353 C C . LYS A 1 167 ? -9.486 -9.071 -2.416 1.00 97.25 167 LYS A C 1
ATOM 1355 O O . LYS A 1 167 ? -8.703 -9.007 -3.344 1.00 97.25 167 LYS A O 1
ATOM 1360 N N . ILE A 1 168 ? -9.220 -8.642 -1.193 1.00 97.19 168 ILE A N 1
ATOM 1361 C CA . ILE A 1 168 ? -7.976 -7.988 -0.799 1.00 97.19 168 ILE A CA 1
ATOM 1362 C C . ILE A 1 168 ? -7.139 -8.951 0.040 1.00 97.19 168 ILE A C 1
ATOM 1364 O O . ILE A 1 168 ? -7.674 -9.635 0.921 1.00 97.19 168 ILE A O 1
ATOM 1368 N N . TYR A 1 169 ? -5.834 -9.024 -0.215 1.00 96.62 169 TYR A N 1
ATOM 1369 C CA . TYR A 1 169 ? -4.926 -9.798 0.630 1.00 96.62 169 TYR A CA 1
ATOM 1370 C C . TYR A 1 169 ? -4.385 -8.923 1.762 1.00 96.62 169 TYR A C 1
ATOM 1372 O O . TYR A 1 169 ? -3.705 -7.927 1.532 1.00 96.62 169 TYR A O 1
ATOM 1380 N N . ILE A 1 170 ? -4.656 -9.315 3.006 1.00 97.44 170 ILE A N 1
ATOM 1381 C CA . ILE A 1 170 ? -4.182 -8.606 4.195 1.00 97.44 170 ILE A CA 1
ATOM 1382 C C . ILE A 1 170 ? -3.123 -9.464 4.882 1.00 97.44 170 ILE A C 1
ATOM 1384 O O . ILE A 1 170 ? -3.450 -10.412 5.596 1.00 97.44 170 ILE A O 1
ATOM 1388 N N . TYR A 1 171 ? -1.849 -9.106 4.715 1.00 96.38 171 TYR A N 1
ATOM 1389 C CA . TYR A 1 171 ? -0.779 -9.659 5.550 1.00 96.38 171 TYR A CA 1
ATOM 1390 C C . TYR A 1 171 ? -0.795 -9.018 6.943 1.00 96.38 171 TYR A C 1
ATOM 1392 O O . TYR A 1 171 ? -0.844 -9.714 7.954 1.00 96.38 171 TYR A O 1
ATOM 1400 N N . GLN A 1 172 ? -0.840 -7.686 6.995 1.00 96.00 172 GLN A N 1
ATOM 1401 C CA . GLN A 1 172 ? -0.989 -6.865 8.198 1.00 96.00 172 GLN A CA 1
ATOM 1402 C C . GLN A 1 172 ? -1.850 -5.640 7.850 1.00 96.00 172 GLN A C 1
ATOM 1404 O O . GLN A 1 172 ? -1.790 -5.160 6.722 1.00 96.00 172 GLN A O 1
ATOM 1409 N N . ILE A 1 173 ? -2.629 -5.113 8.804 1.00 97.12 173 ILE A N 1
ATOM 1410 C CA . ILE A 1 173 ? -3.398 -3.863 8.594 1.00 97.12 173 ILE A CA 1
ATOM 1411 C C . ILE A 1 173 ? -2.460 -2.666 8.445 1.00 97.12 173 ILE A C 1
ATOM 1413 O O . ILE A 1 173 ? -2.644 -1.816 7.586 1.00 97.12 173 ILE A O 1
ATOM 1417 N N . VAL A 1 174 ? -1.443 -2.615 9.297 1.00 95.56 174 VAL A N 1
ATOM 1418 C CA . VAL A 1 174 ? -0.323 -1.679 9.229 1.00 95.56 174 VAL A CA 1
ATOM 1419 C C . VAL A 1 174 ? 0.933 -2.461 9.570 1.00 95.56 174 VAL A C 1
ATOM 1421 O O . VAL A 1 174 ? 0.850 -3.432 10.327 1.00 95.56 174 VAL A O 1
ATOM 1424 N N . TRP A 1 175 ? 2.078 -2.054 9.025 1.00 95.69 175 TRP A N 1
ATOM 1425 C CA . TRP A 1 175 ? 3.343 -2.706 9.356 1.00 95.69 175 TRP A CA 1
ATOM 1426 C C . TRP A 1 175 ? 3.587 -2.638 10.870 1.00 95.69 175 TRP A C 1
ATOM 1428 O O . TRP A 1 175 ? 3.359 -1.595 11.483 1.00 95.69 175 TRP A O 1
ATOM 1438 N N . SER A 1 176 ? 4.019 -3.759 11.443 1.00 93.62 176 SER A N 1
ATOM 1439 C CA . SER A 1 176 ? 4.320 -3.919 12.867 1.00 93.62 176 SER A CA 1
ATOM 1440 C C . SER A 1 176 ? 5.402 -4.977 13.044 1.00 93.62 176 SER A C 1
ATOM 1442 O O . SER A 1 176 ? 5.396 -5.996 12.342 1.00 93.62 176 SER A O 1
ATOM 1444 N N . VAL A 1 177 ? 6.301 -4.766 14.008 1.00 93.31 177 VAL A N 1
ATOM 1445 C CA . VAL A 1 177 ? 7.293 -5.777 14.425 1.00 93.31 177 VAL A CA 1
ATOM 1446 C C . VAL A 1 177 ? 6.678 -6.960 15.176 1.00 93.31 177 VAL A C 1
ATOM 1448 O O . VAL A 1 177 ? 7.327 -7.995 15.325 1.00 93.31 177 VAL A O 1
ATOM 1451 N N . ASN A 1 178 ? 5.448 -6.826 15.676 1.00 95.69 178 ASN A N 1
ATOM 1452 C CA . ASN A 1 178 ? 4.826 -7.850 16.505 1.00 95.69 178 ASN A CA 1
ATOM 1453 C C . ASN A 1 178 ? 4.227 -8.960 15.626 1.00 95.69 178 ASN A C 1
ATOM 1455 O O . ASN A 1 178 ? 3.297 -8.693 14.862 1.00 95.69 178 ASN A O 1
ATOM 1459 N N . PRO A 1 179 ? 4.659 -10.228 15.765 1.00 93.88 179 PRO A N 1
ATOM 1460 C CA . PRO A 1 179 ? 4.120 -11.322 14.955 1.00 93.88 179 PRO A CA 1
ATOM 1461 C C . PRO A 1 179 ? 2.629 -11.579 15.225 1.00 93.88 179 PRO A C 1
ATOM 1463 O O . PRO A 1 179 ? 1.912 -12.021 14.334 1.00 93.88 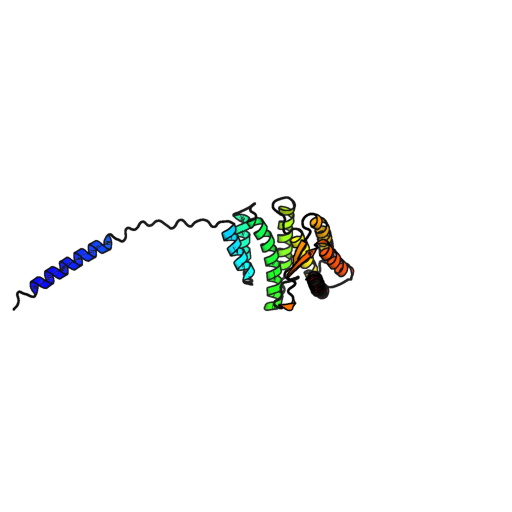179 PRO A O 1
ATOM 1466 N N . GLY A 1 180 ? 2.134 -11.237 16.421 1.00 95.31 180 GLY A N 1
ATOM 1467 C CA . GLY A 1 180 ? 0.707 -11.301 16.755 1.00 95.31 180 GLY A CA 1
ATOM 1468 C C . GLY A 1 180 ? -0.173 -10.322 15.967 1.00 95.31 180 GLY A C 1
ATOM 1469 O O . GLY A 1 180 ? -1.394 -10.452 15.999 1.00 95.31 180 GLY A O 1
ATOM 1470 N N . ASP A 1 181 ? 0.423 -9.373 15.239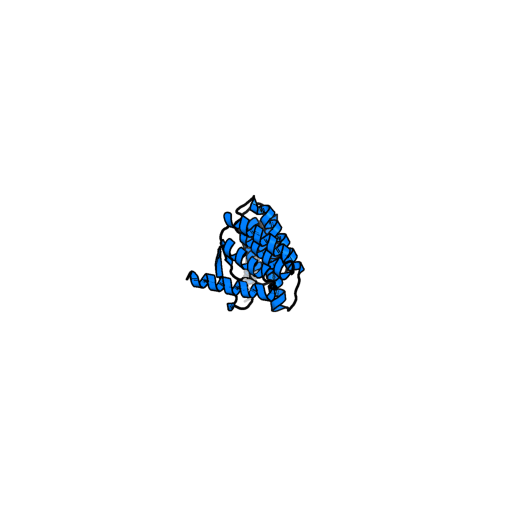 1.00 95.56 181 ASP A N 1
ATOM 1471 C CA . ASP A 1 181 ? -0.302 -8.434 14.379 1.00 95.56 181 ASP A CA 1
ATOM 1472 C C . ASP A 1 181 ? -0.491 -8.945 12.946 1.00 95.56 181 ASP A C 1
ATOM 1474 O O . ASP A 1 181 ? -1.157 -8.289 12.139 1.00 95.56 181 ASP A O 1
ATOM 1478 N N . VAL A 1 182 ? 0.074 -10.113 12.628 1.00 96.56 182 VAL A N 1
ATOM 1479 C CA . VAL A 1 182 ? -0.113 -10.774 11.337 1.00 96.56 182 VAL A CA 1
ATOM 1480 C C . VAL A 1 182 ? -1.552 -11.280 11.221 1.00 96.56 182 VAL A C 1
ATOM 1482 O O . VAL A 1 182 ? -2.111 -11.900 12.128 1.00 96.56 182 VAL A O 1
ATOM 1485 N N . VAL A 1 183 ? -2.158 -10.983 10.076 1.00 96.75 183 VAL A N 1
ATOM 1486 C CA . VAL A 1 183 ? -3.447 -11.511 9.632 1.00 96.75 183 VAL A CA 1
ATOM 1487 C C . VAL A 1 183 ? -3.176 -12.658 8.669 1.00 96.75 183 VAL A C 1
ATOM 1489 O O . VAL A 1 183 ? -3.543 -13.786 8.973 1.00 96.75 183 VAL A O 1
ATOM 1492 N N . ASP A 1 184 ? -2.484 -12.389 7.558 1.00 96.00 184 ASP A N 1
ATOM 1493 C CA . ASP A 1 184 ? -2.187 -13.350 6.489 1.00 96.00 184 ASP A CA 1
ATOM 1494 C C . ASP A 1 184 ? -3.447 -14.096 6.009 1.00 96.00 184 ASP A C 1
ATOM 1496 O O . ASP A 1 184 ? -3.659 -15.273 6.318 1.00 96.00 184 ASP A O 1
ATOM 1500 N N . ALA A 1 185 ? -4.348 -13.365 5.342 1.00 97.31 185 ALA A N 1
ATOM 1501 C CA . ALA A 1 185 ? -5.564 -13.919 4.745 1.00 97.31 185 ALA A CA 1
ATOM 1502 C C . ALA A 1 185 ? -6.187 -12.997 3.680 1.00 97.31 185 ALA A C 1
ATOM 1504 O O . ALA A 1 185 ? -6.047 -11.774 3.721 1.00 97.31 185 ALA A O 1
ATOM 1505 N N . TYR A 1 186 ? -6.953 -13.599 2.763 1.00 97.31 186 TYR A N 1
ATOM 1506 C CA . TYR A 1 186 ? -7.829 -12.873 1.841 1.00 97.31 186 TYR A CA 1
ATOM 1507 C C . TYR A 1 186 ? -9.155 -12.484 2.511 1.00 97.31 186 TYR A C 1
ATOM 1509 O O . TYR A 1 186 ? -9.892 -13.344 3.021 1.00 97.31 186 TYR A O 1
ATOM 1517 N N . MET A 1 187 ? -9.500 -11.200 2.430 1.00 97.62 187 MET A N 1
ATOM 1518 C CA . MET A 1 187 ? -10.750 -10.631 2.934 1.00 97.62 187 MET A CA 1
ATOM 1519 C C . MET A 1 187 ? -11.677 -10.247 1.778 1.00 97.62 187 MET A C 1
ATOM 1521 O O . MET A 1 187 ? -11.193 -9.768 0.753 1.00 97.62 187 MET A O 1
ATOM 1525 N N . PRO A 1 188 ? -13.005 -10.430 1.908 1.00 98.00 188 PRO A N 1
ATOM 1526 C CA . PRO A 1 188 ? -13.947 -9.833 0.968 1.00 98.00 188 PRO A CA 1
ATOM 1527 C C . PRO A 1 188 ? -13.833 -8.306 1.042 1.00 98.00 188 PRO A C 1
ATOM 1529 O O . PRO A 1 188 ? -13.998 -7.731 2.123 1.00 98.00 188 PRO A O 1
ATOM 1532 N N . ALA A 1 189 ? -13.549 -7.662 -0.091 1.00 98.19 189 ALA A N 1
ATOM 1533 C CA . ALA A 1 189 ? -13.315 -6.220 -0.155 1.00 98.19 189 ALA A CA 1
ATOM 1534 C C . ALA A 1 189 ? -14.523 -5.428 0.374 1.00 98.19 189 ALA A C 1
ATOM 1536 O O . ALA A 1 189 ? -14.366 -4.521 1.189 1.00 98.19 189 ALA A O 1
ATOM 1537 N N . GLU A 1 190 ? -15.736 -5.837 -0.006 1.00 98.25 190 GLU A N 1
ATOM 1538 C CA . GLU A 1 190 ? -16.981 -5.212 0.448 1.00 98.25 190 GLU A CA 1
ATOM 1539 C C . GLU A 1 190 ? -17.165 -5.289 1.971 1.00 98.25 190 GLU A C 1
ATOM 1541 O O . GLU A 1 190 ? -17.450 -4.283 2.622 1.00 98.25 190 GLU A O 1
ATOM 1546 N N . SER A 1 191 ? -16.954 -6.467 2.569 1.00 98.38 191 SER A N 1
ATOM 1547 C CA . SER A 1 191 ? -17.087 -6.647 4.019 1.00 98.38 191 SER A CA 1
ATOM 1548 C C . SER A 1 191 ? -16.061 -5.818 4.792 1.00 98.38 191 SER A C 1
ATOM 1550 O O . SER A 1 191 ? -16.411 -5.207 5.803 1.00 98.38 191 SER A O 1
ATOM 1552 N N . LEU A 1 192 ? -14.815 -5.763 4.308 1.00 98.56 192 LEU A N 1
ATOM 1553 C CA . LEU A 1 192 ? -13.764 -4.958 4.929 1.00 98.56 192 LEU A CA 1
ATOM 1554 C C . LEU A 1 192 ? -14.079 -3.458 4.834 1.00 98.56 192 LEU A C 1
ATOM 1556 O O . LEU A 1 192 ? -13.945 -2.743 5.831 1.00 98.56 192 LEU A O 1
ATOM 1560 N N . ALA A 1 193 ? -14.542 -2.988 3.673 1.00 98.56 193 ALA A N 1
ATOM 1561 C CA . ALA A 1 193 ? -14.919 -1.593 3.470 1.00 98.56 193 ALA A CA 1
ATOM 1562 C C . ALA A 1 193 ? -16.072 -1.181 4.398 1.00 98.56 193 ALA A C 1
ATOM 1564 O O . ALA A 1 193 ? -15.953 -0.197 5.130 1.00 98.56 193 ALA A O 1
ATOM 1565 N N . ASN A 1 194 ? -17.144 -1.978 4.439 1.00 98.44 194 ASN A N 1
ATOM 1566 C CA . ASN A 1 194 ? -18.310 -1.727 5.288 1.00 98.44 194 ASN A CA 1
ATOM 1567 C C . ASN A 1 194 ? -17.951 -1.716 6.777 1.00 98.44 194 ASN A C 1
ATOM 1569 O O . ASN A 1 194 ? -18.345 -0.798 7.495 1.00 98.44 194 ASN A O 1
ATOM 1573 N N . TYR A 1 195 ? -17.160 -2.687 7.242 1.00 98.56 195 TYR A N 1
ATOM 1574 C CA . TYR A 1 195 ? -16.728 -2.723 8.639 1.00 98.56 195 TYR A CA 1
ATOM 1575 C C . TYR A 1 195 ? -15.875 -1.497 8.994 1.00 98.56 195 TYR A C 1
ATOM 1577 O O . TYR A 1 195 ? -16.130 -0.841 10.005 1.00 98.56 195 TYR A O 1
ATOM 1585 N N . THR A 1 196 ? -14.928 -1.120 8.129 1.00 98.56 196 THR A N 1
ATOM 1586 C CA . THR A 1 196 ? -14.117 0.095 8.316 1.00 98.56 196 THR A CA 1
ATOM 1587 C C . THR A 1 196 ? -15.001 1.339 8.387 1.00 98.56 196 THR A C 1
ATOM 1589 O O . THR A 1 196 ? -14.841 2.164 9.285 1.00 98.56 196 THR A O 1
ATOM 1592 N N . PHE A 1 197 ? -15.987 1.448 7.499 1.00 97.75 197 PHE A N 1
ATOM 1593 C CA . PHE A 1 197 ? -16.933 2.560 7.450 1.00 97.75 197 PHE A CA 1
ATOM 1594 C C . PHE A 1 197 ? -17.820 2.651 8.704 1.00 97.75 197 PHE A C 1
ATOM 1596 O O . PHE A 1 197 ? -18.142 3.753 9.153 1.00 97.75 197 PHE A O 1
ATOM 1603 N N . THR A 1 198 ? -18.183 1.523 9.321 1.00 98.25 198 THR A N 1
ATOM 1604 C CA . THR A 1 198 ? -18.887 1.505 10.614 1.00 98.25 198 THR A CA 1
ATOM 1605 C C . THR A 1 198 ? -18.020 2.069 11.743 1.00 98.25 198 THR A C 1
ATOM 1607 O O . THR A 1 198 ? -18.513 2.890 12.519 1.00 98.25 198 THR A O 1
ATOM 1610 N N . LEU A 1 199 ? -16.736 1.692 11.819 1.00 98.19 199 LEU A N 1
ATOM 1611 C CA . LEU A 1 199 ? -15.793 2.249 12.808 1.00 98.19 199 LEU A CA 1
ATOM 1612 C C . LEU A 1 199 ? -15.626 3.765 12.609 1.00 98.19 199 LEU A C 1
ATOM 1614 O O . LEU A 1 199 ? -15.785 4.526 13.564 1.00 98.19 199 LEU A O 1
ATOM 1618 N N . LEU A 1 200 ? -15.429 4.148 11.337 1.00 97.56 200 LEU A N 1
ATOM 1619 C CA . LEU A 1 200 ? -15.825 5.396 10.673 1.00 97.56 200 LEU A CA 1
ATOM 1620 C C . LEU A 1 200 ? -16.877 6.172 11.444 1.00 97.56 200 LEU A C 1
ATOM 1622 O O . LEU A 1 200 ? -16.589 6.996 12.306 1.00 97.56 200 LEU A O 1
ATOM 1626 N N . LYS A 1 201 ? -18.130 5.896 11.099 1.00 96.56 201 LYS A N 1
ATOM 1627 C CA . LYS A 1 201 ? -19.319 6.577 11.615 1.00 96.56 201 LYS A CA 1
ATOM 1628 C C . LYS A 1 201 ? -19.392 6.614 13.139 1.00 96.56 201 LYS A C 1
ATOM 1630 O O . LYS A 1 201 ? -19.869 7.611 13.674 1.00 96.56 201 LYS A O 1
ATOM 1635 N N . GLY A 1 202 ? -18.867 5.595 13.816 1.00 96.94 202 GLY A N 1
ATOM 1636 C CA . GLY A 1 202 ? -18.854 5.484 15.272 1.00 96.94 202 GLY A CA 1
ATOM 1637 C C . GLY A 1 202 ? -17.981 6.496 16.019 1.00 96.94 202 GLY A C 1
ATOM 1638 O O . GLY A 1 202 ? -17.987 6.470 17.245 1.00 96.94 202 GLY A O 1
ATOM 1639 N N . GLY A 1 203 ? -17.237 7.378 15.343 1.00 96.12 203 GLY A N 1
ATOM 1640 C CA . GLY A 1 203 ? -16.421 8.371 16.052 1.00 96.12 203 GLY A CA 1
ATOM 1641 C C . GLY A 1 203 ? -15.001 7.917 16.364 1.00 96.12 203 GLY A C 1
ATOM 1642 O O . GLY A 1 203 ? -14.276 8.662 17.016 1.00 96.12 203 GLY A O 1
ATOM 1643 N N . GLN A 1 204 ? -14.610 6.713 15.943 1.00 97.38 204 GLN A N 1
ATOM 1644 C CA . GLN A 1 204 ? -13.360 6.113 16.395 1.00 97.38 204 GLN A CA 1
ATOM 1645 C C . GLN A 1 204 ? -12.134 6.829 15.821 1.00 97.38 204 GLN A C 1
ATOM 1647 O O . GLN A 1 204 ? -12.110 7.205 14.647 1.00 97.38 204 GLN A O 1
ATOM 1652 N N . THR A 1 205 ? -11.102 6.985 16.651 1.00 96.44 205 THR A N 1
ATOM 1653 C CA . THR A 1 205 ? -9.808 7.541 16.233 1.00 96.44 205 THR A CA 1
ATOM 1654 C C . THR A 1 205 ? -8.962 6.496 15.507 1.00 96.44 205 THR A C 1
ATOM 1656 O O . THR A 1 205 ? -9.241 5.296 15.558 1.00 96.44 205 THR A O 1
ATOM 1659 N N . ALA A 1 206 ? -7.876 6.929 14.868 1.00 94.75 206 ALA A N 1
ATOM 1660 C CA . ALA A 1 206 ? -6.886 6.050 14.249 1.00 94.75 206 ALA A CA 1
ATOM 1661 C C . ALA A 1 206 ? -6.401 4.921 15.184 1.00 94.75 206 ALA A C 1
ATOM 1663 O O . ALA A 1 206 ? -6.314 3.757 14.776 1.00 94.75 206 ALA A O 1
ATOM 1664 N N . GLU A 1 207 ? -6.135 5.256 16.447 1.00 95.56 207 GLU A N 1
ATOM 1665 C CA . GLU A 1 207 ? -5.649 4.357 17.501 1.00 95.56 207 GLU A CA 1
ATOM 1666 C C . GLU A 1 207 ? -6.687 3.303 17.893 1.00 95.56 207 GLU A C 1
ATOM 1668 O O . GLU A 1 207 ? -6.328 2.232 18.375 1.00 95.56 207 GLU A O 1
ATOM 1673 N N . GLN A 1 208 ? -7.971 3.583 17.673 1.00 97.81 208 GLN A N 1
ATOM 1674 C CA . GLN A 1 208 ? -9.077 2.666 17.947 1.00 97.81 208 GLN A CA 1
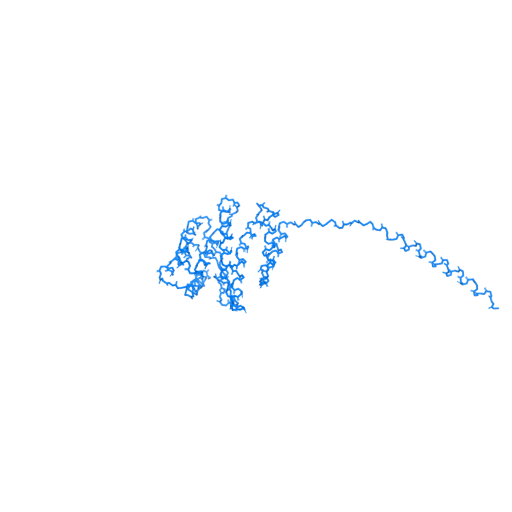ATOM 1675 C C . GLN A 1 208 ? -9.446 1.833 16.712 1.00 97.81 208 GLN A C 1
ATOM 1677 O O . GLN A 1 208 ? -9.715 0.631 16.826 1.00 97.81 208 GLN A O 1
ATOM 1682 N N . VAL A 1 209 ? -9.408 2.448 15.525 1.00 98.00 209 VAL A N 1
ATOM 1683 C CA . VAL A 1 209 ? -9.768 1.816 14.251 1.00 98.00 209 VAL A CA 1
ATOM 1684 C C . VAL A 1 209 ? -8.782 0.707 13.893 1.00 98.00 209 VAL A C 1
ATOM 1686 O O . VAL A 1 209 ? -9.216 -0.413 13.629 1.00 98.00 209 VAL A O 1
ATOM 1689 N N . ILE A 1 210 ? -7.465 0.959 13.931 1.00 97.12 210 ILE A N 1
ATOM 1690 C CA . ILE A 1 210 ? -6.461 -0.039 13.508 1.00 97.12 210 ILE A CA 1
ATOM 1691 C C . ILE A 1 210 ? -6.555 -1.344 14.321 1.00 97.12 210 ILE A C 1
ATOM 1693 O O . ILE A 1 210 ? -6.666 -2.411 13.706 1.00 97.12 210 ILE A O 1
ATOM 1697 N N . PRO A 1 211 ? -6.544 -1.329 15.671 1.00 97.44 211 PRO A N 1
ATOM 1698 C CA . PRO A 1 211 ? -6.673 -2.561 16.449 1.00 97.44 211 PRO A CA 1
ATOM 1699 C C . PRO A 1 211 ? -8.020 -3.262 16.238 1.00 97.44 211 PRO A C 1
ATOM 1701 O O . PRO A 1 211 ? -8.098 -4.490 16.291 1.00 97.44 211 PRO A O 1
ATOM 1704 N N . SER A 1 212 ? -9.091 -2.509 15.982 1.00 98.25 212 SER A N 1
ATOM 1705 C CA . SER A 1 212 ? -10.418 -3.073 15.711 1.00 98.25 212 SER A CA 1
ATOM 1706 C C . SER A 1 212 ? -10.496 -3.745 14.340 1.00 98.25 212 SER A C 1
ATOM 1708 O O . SER A 1 212 ? -11.084 -4.822 14.234 1.00 98.25 212 SER A O 1
ATOM 1710 N N . LEU A 1 213 ? -9.857 -3.173 13.314 1.00 98.12 213 LEU A N 1
ATOM 1711 C CA . LEU A 1 213 ? -9.685 -3.798 11.997 1.00 98.12 213 LEU A CA 1
ATOM 1712 C C . LEU A 1 213 ? -8.853 -5.073 12.078 1.00 98.12 213 LEU A C 1
ATOM 1714 O O . LEU A 1 213 ? -9.237 -6.091 11.504 1.00 98.12 213 LEU A O 1
ATOM 1718 N N . ARG A 1 214 ? -7.747 -5.038 12.826 1.00 97.94 214 ARG A N 1
ATOM 1719 C CA . ARG A 1 214 ? -6.870 -6.197 13.029 1.00 97.94 214 ARG A CA 1
ATOM 1720 C C . ARG A 1 214 ? -7.624 -7.360 13.662 1.00 97.94 214 ARG A C 1
ATOM 1722 O O . ARG A 1 214 ? -7.649 -8.443 13.084 1.00 97.94 214 ARG A O 1
ATOM 1729 N N . ARG A 1 215 ? -8.286 -7.124 14.802 1.00 97.75 215 ARG A N 1
ATOM 1730 C CA . ARG A 1 215 ? -9.075 -8.152 15.503 1.00 97.75 215 ARG A CA 1
ATOM 1731 C C . ARG A 1 215 ? -10.176 -8.728 14.617 1.00 97.75 215 ARG A C 1
ATOM 1733 O O . ARG A 1 215 ? -10.358 -9.940 14.590 1.00 97.75 215 ARG A O 1
ATOM 1740 N N . TRP A 1 216 ? -10.879 -7.876 13.869 1.00 98.12 216 TRP A N 1
ATOM 1741 C CA . TRP A 1 216 ? -11.907 -8.331 12.935 1.00 98.12 216 TRP A CA 1
ATOM 1742 C C . TRP A 1 216 ? -11.323 -9.223 11.837 1.00 98.12 216 TRP A C 1
ATOM 1744 O O . TRP A 1 216 ? -11.814 -10.329 11.632 1.00 98.12 216 TRP A O 1
ATOM 1754 N N . CYS A 1 217 ? -10.233 -8.799 11.194 1.00 97.56 217 CYS A N 1
ATOM 1755 C CA . CYS A 1 217 ? -9.554 -9.577 10.158 1.00 97.56 217 CYS A CA 1
ATOM 1756 C C . CYS A 1 217 ? -9.057 -10.935 10.677 1.00 97.56 217 CYS A C 1
ATOM 1758 O O . CYS A 1 217 ? -9.243 -11.957 10.018 1.00 97.56 217 CYS A O 1
ATOM 1760 N N . GLN A 1 218 ? -8.469 -10.969 11.873 1.00 96.88 218 GLN A N 1
ATOM 1761 C CA . GLN A 1 218 ? -8.030 -12.214 12.511 1.00 96.88 218 GLN A CA 1
ATOM 1762 C C . GLN A 1 218 ? -9.212 -13.142 12.828 1.00 96.88 218 GLN A C 1
ATOM 1764 O O . GLN A 1 218 ? -9.129 -14.341 12.568 1.00 96.88 218 GLN A O 1
ATOM 1769 N N . GLY A 1 219 ? -10.338 -12.596 13.297 1.00 96.50 219 GLY A N 1
ATOM 1770 C CA . GLY A 1 219 ? -11.569 -13.365 13.502 1.00 96.50 219 GLY A CA 1
ATOM 1771 C C . GLY A 1 219 ? -12.161 -13.919 12.200 1.00 96.50 219 GLY A C 1
ATOM 1772 O O . GLY A 1 219 ? -12.616 -15.057 12.162 1.00 96.50 219 GLY A O 1
ATOM 1773 N N . GLN A 1 220 ? -12.106 -13.164 11.099 1.00 95.38 220 GLN A N 1
ATOM 1774 C CA . GLN A 1 220 ? -12.543 -13.657 9.784 1.00 95.38 220 GLN A CA 1
ATOM 1775 C C . GLN A 1 220 ? -11.656 -14.794 9.260 1.00 95.38 220 GLN A C 1
ATOM 1777 O O . GLN A 1 220 ? -12.156 -15.698 8.591 1.00 95.38 220 GLN A O 1
ATOM 1782 N N . LYS A 1 221 ? -10.351 -14.775 9.563 1.00 91.50 221 LYS A N 1
ATOM 1783 C CA . LYS A 1 221 ? -9.430 -15.866 9.214 1.00 91.50 221 LYS A CA 1
ATOM 1784 C C . LYS A 1 221 ? -9.793 -17.165 9.934 1.00 91.50 221 LYS A C 1
ATOM 1786 O O . LYS A 1 221 ? -9.847 -18.202 9.281 1.00 91.50 221 LYS A O 1
ATOM 1791 N N . SER A 1 222 ? -10.071 -17.118 11.239 1.00 88.38 222 SER A N 1
ATOM 1792 C CA . SER A 1 222 ? -10.368 -18.330 12.019 1.00 88.3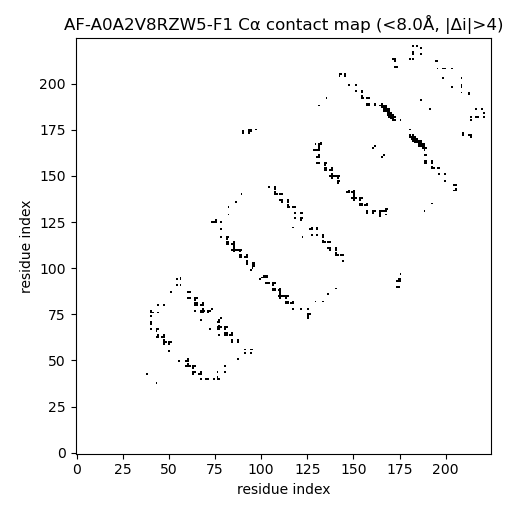8 222 SER A CA 1
ATOM 1793 C C . SER A 1 222 ? -11.688 -19.000 11.635 1.00 88.38 222 SER A C 1
ATOM 1795 O O . SER A 1 222 ? -11.830 -20.192 11.849 1.00 88.38 222 SER A O 1
ATOM 1797 N N . LEU A 1 223 ? -12.643 -18.262 11.059 1.00 86.94 223 LEU A N 1
ATOM 1798 C CA . LEU A 1 223 ? -13.909 -18.826 10.565 1.00 86.94 223 LEU A CA 1
ATOM 1799 C C . LEU A 1 223 ? -13.770 -19.604 9.246 1.00 86.94 223 LEU A C 1
ATOM 1801 O O . LEU A 1 223 ? -14.700 -20.304 8.857 1.00 86.94 223 LEU A O 1
ATOM 1805 N N . LYS A 1 224 ? -12.654 -19.436 8.528 1.00 80.38 224 LYS A N 1
ATOM 1806 C CA . LYS A 1 224 ? -12.393 -20.089 7.235 1.00 80.38 224 LYS A CA 1
ATOM 1807 C C . LYS A 1 224 ? -11.444 -21.288 7.336 1.00 80.38 224 LYS A C 1
ATOM 1809 O O . LYS A 1 224 ? -11.243 -21.950 6.320 1.00 80.38 224 LYS A O 1
ATOM 1814 N N . ALA A 1 225 ? -10.821 -21.489 8.497 1.00 72.81 225 ALA A N 1
ATOM 1815 C CA . ALA A 1 225 ? -9.926 -22.608 8.788 1.00 72.81 225 ALA A CA 1
ATOM 1816 C C . ALA A 1 225 ? -10.731 -23.807 9.296 1.00 72.81 225 ALA A C 1
ATOM 1818 O O . ALA A 1 225 ? -10.381 -24.938 8.898 1.00 72.81 225 ALA A O 1
#

Sequence (225 aa):
MKLQSQQLERCAVRLFLALAVLLTLVVQGADAKPRKRRATAGQSLSVALFSYNSDDISDIAVKQFQTVITQFPGTQEAETAQYYLASYYQRKYYIQRERLRKEDPNLLRAAREQYFRYIDKYSTEGIGQWLTDAHFNIALADIQLQERDNAAIILERMLRAAGRDPKIYIYQIVWSVNPGDVVDAYMPAESLANYTFTLLKGGQTAEQVIPSLRRWCQGQKSLKA